Protein AF-A0A7S0L3H6-F1 (afdb_monomer)

Sequence (252 aa):
EERLPQVAEEAAVSMKGLIEEENKKKGRRTRREREADEAAEKERIEAAITAAVAAAEKGIDLEEEEDVEEEEEEQQQRDEPMYFKEPQQLLDIFTALEESNLFLIQNSQETEEALEELKAKLSETQTRMEGESAGLKAQIDAL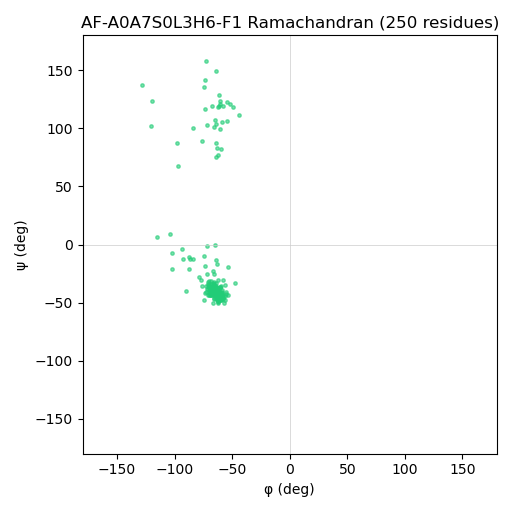KASIHLEEDKRKGLTERAGKTTGVQKQEQTLDELNKKVAEVYRAIFSEADNSLGTLQMLTNIESRLEELLSIIDIMPRDEVEVAERLKEKERRQRVRELKQGEAARAQE

pLDDT: mean 79.2, std 15.86, range [43.72, 98.0]

Secondary structure (DSSP, 8-state):
--SHHHHHHHHHHHHHHHHHHHHHHHTT--HHHHHHHHHHHHHHHHHHHHHHHHHHHHH--------------------PPPS-SSTTHHHHHHHHHHHHHHHHHHHHHHHHHHHHHHHHHHHHHHHHHHHHHHHHHHHHHHHHHHHHHHHHHHHHHHHHHHHTHHHHHHHHHHHHHHHHHHHHHHHH-SS--TT--HHHHHHHHHHHHHHHHHHHHHS-HHHHHHHHHHHHHHHHHHHHHHHHHHHHHTT-

Mean predicted aligned error: 21.18 Å

Radius of gyration: 54.65 Å; Cα contacts (8 Å, |Δi|>4): 18; chains: 1; bounding box: 132×45×139 Å

Foldseek 3Di:
DPPPPVVVVVVVVVVVVVVVVVVVVVVPCDPVNVVVVVVVVVVVVVVVVVVVVVVVVVVPPPPPPDDDDDDPDDDPPPPPPPPDPDPCPVVVVVVVVVVVVVVVVVVVVVVVVVVVVVVVVVVVVVVVVVVVVVVVVVVVVVVVVVVVVVVVVVVVVVVVVVVCVVVVVVVVVVVVVLVVLQVVLCVVPVDDPPPDDSVRSVVVVVVVVVVVVVVVVPDDPVVVVVVVVVVVVVVVVVVVVVVVVVVVVVVD

Solvent-accessible surface area (backbone atoms only — not comparable to full-atom values): 14466 Å² total; per-residue (Å²): 140,80,72,68,66,62,60,54,51,56,52,51,54,52,50,51,52,53,53,52,52,51,50,54,56,65,70,57,65,44,72,66,54,55,54,49,52,54,50,54,49,50,54,51,51,53,52,51,50,53,51,51,52,55,51,52,57,66,68,60,71,71,78,74,83,74,81,76,76,86,71,87,71,78,83,69,85,69,81,69,75,70,92,67,88,50,93,57,58,64,55,52,51,49,51,53,48,50,52,52,51,52,50,51,51,51,51,50,49,56,53,48,51,52,48,50,53,50,52,51,52,49,51,54,51,49,54,50,51,52,51,53,52,50,51,51,52,52,50,51,54,53,50,51,53,52,47,52,54,50,51,52,51,48,51,53,50,51,52,52,54,59,62,48,45,60,56,55,51,50,51,52,53,50,52,54,51,46,51,52,51,52,52,52,43,38,74,77,36,85,76,66,66,86,82,62,51,68,68,57,47,50,51,53,52,50,54,52,50,53,53,52,50,56,52,58,74,70,51,60,67,74,60,50,55,55,50,49,54,49,52,52,51,52,52,58,46,53,56,50,52,51,53,51,51,54,53,52,66,74,74,109

Organism: NCBI:txid221442

InterPro domains:
  IPR051147 Cilia- and flagella-associated domain-containing protein [PTHR21683] (73-252)

Structure (mmCIF, N/CA/C/O backbone):
data_AF-A0A7S0L3H6-F1
#
_entry.id   AF-A0A7S0L3H6-F1
#
loop_
_atom_site.group_PDB
_atom_site.id
_atom_site.type_symbol
_atom_site.label_atom_id
_atom_site.label_alt_id
_atom_site.label_comp_id
_atom_site.label_asym_id
_atom_site.label_entity_id
_atom_site.label_seq_id
_atom_site.pdbx_PDB_ins_code
_atom_site.Cartn_x
_atom_site.Cartn_y
_atom_site.Cartn_z
_atom_site.occupancy
_atom_site.B_iso_or_equiv
_atom_site.auth_seq_id
_atom_site.auth_comp_id
_atom_site.auth_asym_id
_atom_site.auth_atom_id
_atom_site.pdbx_PDB_model_num
ATOM 1 N N . GLU A 1 1 ? 3.505 -38.086 24.683 1.00 50.25 1 GLU A N 1
ATOM 2 C CA . GLU A 1 1 ? 3.557 -37.740 23.248 1.00 50.25 1 GLU A CA 1
ATOM 3 C C . GLU A 1 1 ? 3.256 -36.252 22.967 1.00 50.25 1 GLU A C 1
ATOM 5 O O . GLU A 1 1 ? 2.946 -35.905 21.843 1.00 50.25 1 GLU A O 1
ATOM 10 N N . GLU A 1 2 ? 3.419 -35.331 23.935 1.00 50.56 2 GLU A N 1
ATOM 11 C CA . GLU A 1 2 ? 2.935 -33.932 23.803 1.00 50.56 2 GLU A CA 1
ATOM 12 C C . GLU A 1 2 ? 4.022 -32.835 23.779 1.00 50.56 2 GLU A C 1
ATOM 14 O O . GLU A 1 2 ? 3.702 -31.653 23.765 1.00 50.56 2 GLU A O 1
ATOM 19 N N . ARG A 1 3 ? 5.320 -33.173 23.752 1.00 48.72 3 ARG A N 1
ATOM 20 C CA . ARG A 1 3 ? 6.412 -32.166 23.798 1.00 48.72 3 ARG A CA 1
ATOM 21 C C . ARG A 1 3 ? 6.955 -31.714 22.437 1.00 48.72 3 ARG A C 1
ATOM 23 O O . ARG A 1 3 ? 7.805 -30.834 22.388 1.00 48.72 3 ARG A O 1
ATOM 30 N N . LEU A 1 4 ? 6.483 -32.299 21.340 1.00 49.94 4 LEU A N 1
ATOM 31 C CA . LEU A 1 4 ? 6.955 -31.987 19.987 1.00 49.94 4 LEU A CA 1
ATOM 32 C C . LEU A 1 4 ? 6.419 -30.668 19.376 1.00 49.94 4 LEU A C 1
ATOM 34 O O . LEU A 1 4 ? 7.179 -30.055 18.629 1.00 49.94 4 LEU A O 1
ATOM 38 N N . PRO A 1 5 ? 5.200 -30.163 19.678 1.00 56.47 5 PRO A N 1
ATOM 39 C CA . PRO A 1 5 ? 4.719 -28.927 19.049 1.00 56.47 5 PRO A CA 1
ATOM 40 C C . PRO A 1 5 ? 5.298 -27.642 19.669 1.00 56.47 5 PRO A C 1
ATOM 42 O O . PRO A 1 5 ? 5.472 -26.660 18.957 1.00 56.47 5 PRO A O 1
ATOM 45 N N . GLN A 1 6 ? 5.670 -27.643 20.956 1.00 54.69 6 GLN A N 1
ATOM 46 C CA . GLN A 1 6 ? 6.177 -26.438 21.641 1.00 54.69 6 GLN A CA 1
ATOM 47 C C . GLN A 1 6 ? 7.602 -26.055 21.209 1.00 54.69 6 GLN A C 1
ATOM 49 O O . GLN A 1 6 ? 7.910 -24.879 21.047 1.00 54.69 6 GLN A O 1
ATOM 54 N N . VAL A 1 7 ? 8.454 -27.049 20.938 1.00 56.75 7 VAL A N 1
ATOM 55 C CA . VAL A 1 7 ? 9.835 -26.817 20.478 1.00 56.75 7 VAL A CA 1
ATOM 56 C C . VAL A 1 7 ? 9.859 -26.281 19.039 1.00 56.75 7 VAL A C 1
ATOM 58 O O . VAL A 1 7 ? 10.719 -25.476 18.685 1.00 56.75 7 VAL A O 1
ATOM 61 N N . ALA A 1 8 ? 8.892 -26.683 18.209 1.00 57.44 8 ALA A N 1
ATOM 62 C CA . ALA A 1 8 ? 8.746 -26.173 16.847 1.00 57.44 8 ALA A CA 1
ATOM 63 C C . ALA A 1 8 ? 8.269 -24.709 16.823 1.00 57.44 8 ALA A C 1
ATOM 65 O O . ALA A 1 8 ? 8.701 -23.930 15.973 1.00 57.44 8 ALA A O 1
ATOM 66 N N . GLU A 1 9 ? 7.415 -24.323 17.772 1.00 56.50 9 GLU A N 1
ATOM 67 C CA . GLU A 1 9 ? 6.894 -22.961 17.883 1.00 56.50 9 GLU A CA 1
ATOM 68 C C . GLU A 1 9 ? 7.957 -21.983 18.416 1.00 56.50 9 GLU A C 1
ATOM 70 O O . GLU A 1 9 ? 8.155 -20.917 17.831 1.00 56.50 9 GLU A O 1
ATOM 75 N N . GLU A 1 10 ? 8.745 -22.378 19.425 1.00 58.22 10 GLU A N 1
ATOM 76 C CA . GLU A 1 10 ? 9.893 -21.585 19.900 1.00 58.22 10 GLU A CA 1
ATOM 77 C C . GLU A 1 10 ? 10.981 -21.420 18.825 1.00 58.22 10 GLU A C 1
ATOM 79 O O . GLU A 1 10 ? 11.516 -20.321 18.642 1.00 58.22 10 GLU A O 1
ATOM 84 N N . ALA A 1 11 ? 11.271 -22.472 18.050 1.00 61.00 11 ALA A N 1
ATOM 85 C CA . ALA A 1 11 ? 12.227 -22.395 16.945 1.00 61.00 11 ALA A CA 1
ATOM 86 C C . ALA A 1 11 ? 11.749 -21.455 15.821 1.00 61.00 11 ALA A C 1
ATOM 88 O O . ALA A 1 11 ? 12.552 -20.719 15.241 1.00 61.00 11 ALA A O 1
ATOM 89 N N . ALA A 1 12 ? 10.443 -21.425 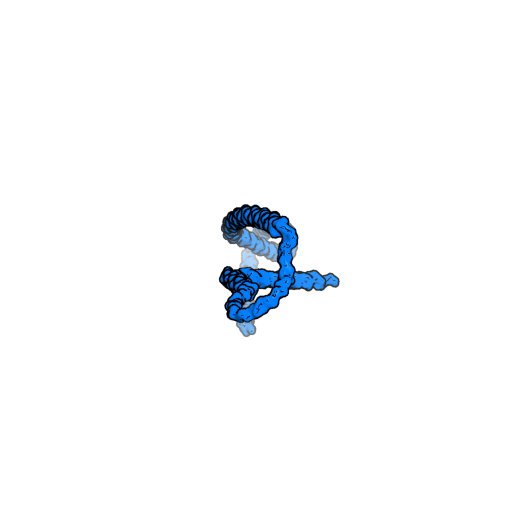15.535 1.00 62.09 12 ALA A N 1
ATOM 90 C CA . ALA A 1 12 ? 9.859 -20.532 14.534 1.00 62.09 12 ALA A CA 1
ATOM 91 C C . ALA A 1 12 ? 9.867 -19.058 14.979 1.00 62.09 12 ALA A C 1
ATOM 93 O O . ALA A 1 12 ? 10.109 -18.169 14.158 1.00 62.09 12 ALA A O 1
ATOM 94 N N . VAL A 1 13 ? 9.647 -18.788 16.270 1.00 65.50 13 VAL A N 1
ATOM 95 C CA . VAL A 1 13 ? 9.739 -17.434 16.844 1.00 65.50 13 VAL A CA 1
ATOM 96 C C . VAL A 1 13 ? 11.188 -16.934 16.831 1.00 65.50 13 VAL A C 1
ATOM 98 O O . VAL A 1 13 ? 11.436 -15.791 16.445 1.00 65.50 13 VAL A O 1
ATOM 101 N N . SER A 1 14 ? 12.156 -17.799 17.151 1.00 67.75 14 SER A N 1
ATOM 102 C CA . SER A 1 14 ? 13.585 -17.465 17.088 1.00 67.75 14 SER A CA 1
ATOM 103 C C . SER A 1 14 ? 14.061 -17.187 15.653 1.00 67.75 14 SER A C 1
ATOM 105 O O . SER A 1 14 ? 14.725 -16.179 15.406 1.00 67.75 14 SER A O 1
ATOM 107 N N . MET A 1 15 ? 13.643 -18.002 14.674 1.00 63.66 15 MET A N 1
ATOM 108 C CA . MET A 1 15 ? 13.948 -17.757 13.257 1.00 63.66 15 MET A CA 1
ATOM 109 C C . MET A 1 15 ? 13.322 -16.462 12.731 1.00 63.66 15 MET A C 1
ATOM 111 O O . MET A 1 15 ? 13.987 -15.722 12.008 1.00 63.66 15 MET A O 1
ATOM 115 N N . LYS A 1 16 ? 12.076 -16.145 13.109 1.00 66.75 16 LYS A N 1
ATOM 116 C CA . LYS A 1 16 ? 11.449 -14.868 12.731 1.00 66.75 16 LYS A CA 1
ATOM 117 C C . LYS A 1 16 ? 12.213 -13.668 13.290 1.00 66.75 16 LYS A C 1
ATOM 119 O O . LYS A 1 16 ? 12.435 -12.719 12.545 1.00 66.75 16 LYS A O 1
ATOM 124 N N . GLY A 1 17 ? 12.674 -13.739 14.541 1.00 69.31 17 GLY A N 1
ATOM 125 C CA . GLY A 1 17 ? 13.492 -12.687 15.151 1.00 69.31 17 GLY A CA 1
ATOM 126 C C . GLY A 1 17 ? 14.814 -12.453 14.414 1.00 69.31 17 GLY A C 1
ATOM 127 O O . GLY A 1 17 ? 15.171 -11.308 14.147 1.00 69.31 17 GLY A O 1
ATOM 128 N N . LEU A 1 18 ? 15.501 -13.526 14.004 1.00 66.44 18 LEU A N 1
ATOM 129 C CA . LEU A 1 18 ? 16.754 -13.428 13.244 1.00 66.44 18 LEU A CA 1
ATOM 130 C C . LEU A 1 18 ? 16.544 -12.842 11.838 1.00 66.44 18 LEU A C 1
ATOM 132 O O . LEU A 1 18 ? 17.322 -11.992 11.409 1.00 66.44 18 LEU A O 1
ATOM 136 N N . ILE A 1 19 ? 15.469 -13.232 11.147 1.00 62.38 19 ILE A N 1
ATOM 137 C CA . ILE A 1 19 ? 15.120 -12.707 9.814 1.00 62.38 19 ILE A CA 1
ATOM 138 C C . ILE A 1 19 ? 14.750 -11.217 9.889 1.00 62.38 19 ILE A C 1
ATOM 140 O O . ILE A 1 19 ? 15.108 -10.430 9.010 1.00 62.38 19 ILE A O 1
ATOM 144 N N . GLU A 1 20 ? 14.053 -10.803 10.946 1.00 61.78 20 GLU A N 1
ATOM 145 C CA . GLU A 1 20 ? 13.664 -9.410 11.157 1.00 61.78 20 GLU A CA 1
ATOM 146 C C . GLU A 1 20 ? 14.877 -8.527 11.499 1.00 61.78 20 GLU A C 1
ATOM 148 O O . GLU A 1 20 ? 14.993 -7.406 10.997 1.00 61.78 20 GLU A O 1
ATOM 153 N N . GLU A 1 21 ? 15.844 -9.049 12.260 1.00 58.41 21 GLU A N 1
ATOM 154 C CA . GLU A 1 21 ? 17.108 -8.365 12.553 1.00 58.41 21 GLU A CA 1
ATOM 155 C C . GLU A 1 21 ? 18.004 -8.227 11.307 1.00 58.41 21 GLU A C 1
ATOM 157 O O . GLU A 1 21 ? 18.618 -7.176 11.084 1.00 58.41 21 GLU A O 1
ATOM 162 N N . GLU A 1 22 ? 18.042 -9.254 10.452 1.00 55.81 22 GLU A N 1
ATOM 163 C CA . GLU A 1 22 ? 18.796 -9.242 9.195 1.00 55.81 22 GLU A CA 1
ATOM 164 C C . GLU A 1 22 ? 18.183 -8.273 8.169 1.00 55.81 22 GLU A C 1
ATOM 166 O O . GLU A 1 22 ? 18.901 -7.505 7.522 1.00 55.81 22 GLU A O 1
ATOM 171 N N . ASN A 1 23 ? 16.849 -8.222 8.078 1.00 53.84 23 ASN A N 1
ATOM 172 C CA . ASN A 1 23 ? 16.133 -7.261 7.235 1.00 53.84 23 ASN A CA 1
ATOM 173 C C . ASN A 1 23 ? 16.275 -5.819 7.744 1.00 53.84 23 ASN A C 1
ATOM 175 O O . ASN A 1 23 ? 16.407 -4.892 6.941 1.00 53.84 23 ASN A O 1
ATOM 179 N N . LYS A 1 24 ? 16.345 -5.611 9.065 1.00 55.44 24 LYS A N 1
ATOM 180 C CA . LYS A 1 24 ? 16.603 -4.293 9.668 1.00 55.44 24 LYS A CA 1
ATOM 181 C C . LYS A 1 24 ? 18.045 -3.823 9.443 1.00 55.44 24 LYS A C 1
ATOM 183 O O . LYS A 1 24 ? 18.261 -2.624 9.278 1.00 55.44 24 LYS A O 1
ATOM 188 N N . LYS A 1 25 ? 19.017 -4.743 9.371 1.00 54.97 25 LYS A N 1
ATOM 189 C CA . LYS A 1 25 ? 20.410 -4.467 8.961 1.00 54.97 25 LYS A CA 1
ATOM 190 C C . LYS A 1 25 ? 20.521 -4.168 7.458 1.00 54.97 25 LYS A C 1
ATOM 192 O O . LYS A 1 25 ? 21.163 -3.188 7.090 1.00 54.97 25 LYS A O 1
ATOM 197 N N . LYS A 1 26 ? 19.838 -4.928 6.592 1.00 52.69 26 LYS A N 1
ATOM 198 C CA . LYS A 1 26 ? 19.816 -4.709 5.127 1.00 52.69 26 LYS A CA 1
ATOM 199 C C . LYS A 1 26 ? 19.093 -3.415 4.718 1.00 52.69 26 LYS A C 1
ATOM 201 O O . LYS A 1 26 ? 19.535 -2.733 3.794 1.00 52.69 26 LYS A O 1
ATOM 206 N N . GLY A 1 27 ? 18.041 -3.030 5.442 1.00 49.06 27 GLY A N 1
ATOM 207 C CA . GLY A 1 27 ? 17.311 -1.770 5.246 1.00 49.06 27 GLY A CA 1
ATOM 208 C C . GLY A 1 27 ? 18.038 -0.513 5.745 1.00 49.06 27 GLY A C 1
ATOM 209 O O . GLY A 1 27 ? 17.596 0.595 5.453 1.00 49.06 27 GLY A O 1
ATOM 210 N N . ARG A 1 28 ? 19.155 -0.665 6.476 1.00 48.00 28 ARG A N 1
ATOM 211 C CA . ARG A 1 28 ? 19.948 0.439 7.044 1.00 48.00 28 ARG A CA 1
ATOM 212 C C . ARG A 1 28 ? 21.245 0.747 6.305 1.00 48.00 28 ARG A C 1
ATOM 214 O O . ARG A 1 28 ? 21.989 1.586 6.807 1.00 48.00 28 ARG A O 1
ATOM 221 N N . ARG A 1 29 ? 21.493 0.149 5.129 1.00 53.56 29 ARG A N 1
ATOM 222 C CA . ARG A 1 29 ? 22.481 0.707 4.195 1.00 53.56 29 ARG A CA 1
ATOM 223 C C . ARG A 1 29 ? 22.008 2.098 3.817 1.00 53.56 29 ARG A C 1
ATOM 225 O O . ARG A 1 29 ? 21.049 2.249 3.057 1.00 53.56 29 ARG A O 1
ATOM 232 N N . THR A 1 30 ? 22.588 3.101 4.461 1.00 59.28 30 THR A N 1
ATOM 233 C CA . THR A 1 30 ? 22.149 4.481 4.286 1.00 59.28 30 THR A CA 1
ATOM 234 C C . THR A 1 30 ? 22.395 4.879 2.835 1.00 59.28 30 THR A C 1
ATOM 236 O O . THR A 1 30 ? 23.319 4.386 2.196 1.00 59.28 30 THR A O 1
ATOM 239 N N . ARG A 1 31 ? 21.566 5.771 2.285 1.00 60.47 31 ARG A N 1
ATOM 240 C CA . ARG A 1 31 ? 21.741 6.305 0.925 1.00 60.47 31 ARG A CA 1
ATOM 241 C C . ARG A 1 31 ? 23.189 6.760 0.657 1.00 60.47 31 ARG A C 1
ATOM 243 O O . ARG A 1 31 ? 23.692 6.532 -0.430 1.00 60.47 31 ARG A O 1
ATOM 250 N N . ARG A 1 32 ? 23.870 7.273 1.689 1.00 60.09 32 ARG A N 1
ATOM 251 C CA . ARG A 1 32 ? 25.292 7.645 1.666 1.00 60.09 32 ARG A CA 1
ATOM 252 C C . ARG A 1 32 ? 26.259 6.475 1.477 1.00 60.09 32 ARG A C 1
ATOM 254 O O . ARG A 1 32 ? 27.274 6.667 0.834 1.00 60.09 32 ARG A O 1
ATOM 261 N N . GLU A 1 33 ? 25.975 5.295 2.024 1.00 66.50 33 GLU A N 1
ATOM 262 C CA . GLU A 1 33 ? 26.826 4.110 1.830 1.00 66.50 33 GLU A CA 1
ATOM 263 C C . GLU A 1 33 ? 26.699 3.573 0.402 1.00 66.50 33 GLU A C 1
ATOM 265 O O . GLU A 1 33 ? 27.704 3.235 -0.204 1.00 66.50 33 GLU A O 1
ATOM 270 N N . ARG A 1 34 ? 25.490 3.591 -0.180 1.00 67.25 34 ARG A N 1
ATOM 271 C CA . ARG A 1 34 ? 25.296 3.224 -1.595 1.00 67.25 34 ARG A CA 1
ATOM 272 C C . ARG A 1 34 ? 25.920 4.242 -2.548 1.00 67.25 34 ARG A C 1
ATOM 274 O O . ARG A 1 34 ? 26.574 3.848 -3.499 1.00 67.25 34 ARG A O 1
ATOM 281 N N . GLU A 1 35 ? 25.762 5.535 -2.262 1.00 69.12 35 GLU A N 1
ATOM 282 C CA . GLU A 1 35 ? 26.407 6.607 -3.033 1.00 69.12 35 GLU A CA 1
ATOM 283 C C . GLU A 1 35 ? 27.944 6.547 -2.915 1.00 69.12 35 GLU A C 1
ATOM 285 O O . GLU A 1 35 ? 28.637 6.843 -3.884 1.00 69.12 35 GLU A O 1
ATOM 290 N N . ALA A 1 36 ? 28.488 6.124 -1.767 1.00 73.50 36 ALA A N 1
ATOM 291 C CA . ALA A 1 36 ? 29.927 5.922 -1.585 1.00 73.50 36 ALA A CA 1
ATOM 292 C C . ALA A 1 36 ? 30.450 4.680 -2.328 1.00 73.50 36 ALA A C 1
ATOM 294 O O . ALA A 1 36 ? 31.508 4.757 -2.950 1.00 73.50 36 ALA A O 1
ATOM 295 N N . ASP A 1 37 ? 29.708 3.569 -2.306 1.00 75.31 37 ASP A N 1
ATOM 296 C CA . ASP A 1 37 ? 30.056 2.353 -3.050 1.00 75.31 37 ASP A CA 1
ATOM 297 C C . ASP A 1 37 ? 29.999 2.601 -4.574 1.00 75.31 37 ASP A C 1
ATOM 299 O O . ASP A 1 37 ? 30.924 2.223 -5.291 1.00 75.31 37 ASP A O 1
ATOM 303 N N . GLU A 1 38 ? 28.979 3.317 -5.067 1.00 73.06 38 GLU A N 1
ATOM 304 C CA . GLU A 1 38 ? 28.857 3.706 -6.484 1.00 73.06 38 GLU A CA 1
ATOM 305 C C . GLU A 1 38 ? 29.955 4.690 -6.922 1.00 73.06 38 GLU A C 1
ATOM 307 O O . GLU A 1 38 ? 30.454 4.603 -8.046 1.00 73.06 38 GLU A O 1
ATOM 312 N N . ALA A 1 39 ? 30.357 5.625 -6.055 1.00 78.31 39 ALA A N 1
ATOM 313 C CA . ALA A 1 39 ? 31.467 6.536 -6.337 1.00 78.31 39 ALA A CA 1
ATOM 314 C C . ALA A 1 39 ? 32.810 5.789 -6.409 1.00 78.31 39 ALA A C 1
ATOM 316 O O . ALA A 1 39 ? 33.590 6.023 -7.331 1.00 78.31 39 ALA A O 1
ATOM 317 N N . ALA A 1 40 ? 33.048 4.848 -5.491 1.00 80.50 40 ALA A N 1
ATOM 318 C CA . ALA A 1 40 ? 34.253 4.022 -5.490 1.00 80.50 40 ALA A CA 1
ATOM 319 C C . ALA A 1 40 ? 34.316 3.074 -6.701 1.00 80.50 40 ALA A C 1
ATOM 321 O O . ALA A 1 40 ? 35.398 2.793 -7.215 1.00 80.50 40 ALA A O 1
ATOM 322 N N . GLU A 1 41 ? 33.173 2.578 -7.179 1.00 78.19 41 GLU A N 1
ATOM 323 C CA . GLU A 1 41 ? 33.105 1.754 -8.389 1.00 78.19 41 GLU A CA 1
ATOM 324 C C . GLU A 1 41 ? 33.385 2.578 -9.654 1.00 78.19 41 GLU A C 1
ATOM 326 O O . GLU A 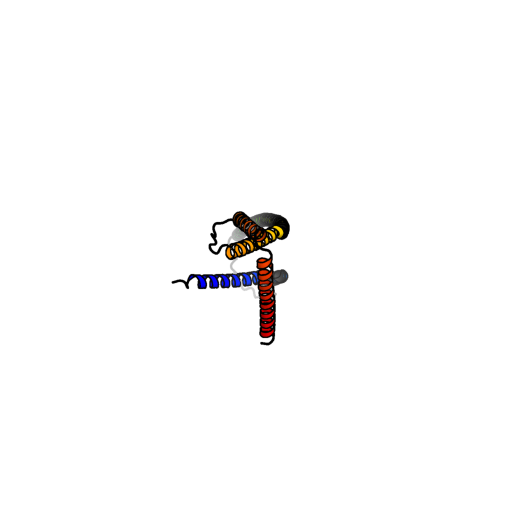1 41 ? 34.164 2.142 -10.502 1.00 78.19 41 GLU A O 1
ATOM 331 N N . LYS A 1 42 ? 32.855 3.806 -9.748 1.00 76.69 42 LYS A N 1
ATOM 332 C CA . LYS A 1 42 ? 33.166 4.730 -10.852 1.00 76.69 42 LYS A CA 1
ATOM 333 C C . LYS A 1 42 ? 34.645 5.108 -10.901 1.00 76.69 42 LYS A C 1
ATOM 335 O O . LYS A 1 42 ? 35.238 5.040 -11.972 1.00 76.69 42 LYS A O 1
ATOM 340 N N . GLU A 1 43 ? 35.254 5.419 -9.758 1.00 83.00 43 GLU A N 1
ATOM 341 C CA . GLU A 1 43 ? 36.686 5.741 -9.676 1.00 83.00 43 GLU A CA 1
ATOM 342 C C . GLU A 1 43 ? 37.561 4.551 -10.110 1.00 83.00 43 GLU A C 1
ATOM 344 O O . GLU A 1 43 ? 38.545 4.718 -10.829 1.00 83.00 43 GLU A O 1
ATOM 349 N N . ARG A 1 44 ? 37.169 3.319 -9.755 1.00 83.19 44 ARG A N 1
ATOM 350 C CA . ARG A 1 44 ? 37.857 2.098 -10.212 1.00 83.19 44 ARG A CA 1
ATOM 351 C C . ARG A 1 44 ? 37.732 1.878 -11.717 1.00 83.19 44 ARG A C 1
ATOM 353 O O . ARG A 1 44 ? 38.698 1.438 -12.337 1.00 83.19 44 ARG A O 1
ATOM 360 N N . ILE A 1 45 ? 36.568 2.162 -12.296 1.00 77.94 45 ILE A N 1
ATOM 361 C CA . ILE A 1 45 ? 36.344 2.044 -13.741 1.00 77.94 45 ILE A CA 1
ATOM 362 C C . ILE A 1 45 ? 37.157 3.109 -14.491 1.00 77.94 45 ILE A C 1
ATOM 364 O O . ILE A 1 45 ? 37.825 2.777 -15.467 1.00 77.94 45 ILE A O 1
ATOM 368 N N . GLU A 1 46 ? 37.185 4.357 -14.016 1.00 80.19 46 GLU A N 1
ATOM 369 C CA . GLU A 1 46 ? 38.006 5.424 -14.610 1.00 80.19 46 GLU A CA 1
ATOM 370 C C . GLU A 1 46 ? 39.508 5.117 -14.527 1.00 80.19 46 GLU A C 1
ATOM 372 O O . GLU A 1 46 ? 40.228 5.293 -15.514 1.00 80.19 46 GLU A O 1
ATOM 377 N N . ALA A 1 47 ? 39.976 4.578 -13.395 1.00 81.75 47 ALA A N 1
ATOM 378 C CA . ALA A 1 47 ? 41.356 4.122 -13.230 1.00 81.75 47 ALA A CA 1
ATOM 379 C C . ALA A 1 47 ? 41.705 2.954 -14.173 1.00 81.75 47 ALA A C 1
ATOM 381 O O . ALA A 1 47 ? 42.809 2.893 -14.715 1.00 81.75 47 ALA A O 1
ATOM 382 N N . ALA A 1 48 ? 40.766 2.033 -14.411 1.00 79.31 48 ALA A N 1
ATOM 383 C CA . ALA A 1 48 ? 40.958 0.931 -15.351 1.00 79.31 48 ALA A CA 1
ATOM 384 C C . ALA A 1 48 ? 41.008 1.414 -16.812 1.00 79.31 48 ALA A C 1
ATOM 386 O O . ALA A 1 48 ? 41.833 0.929 -17.584 1.00 79.31 48 ALA A O 1
ATOM 387 N N . ILE A 1 49 ? 40.176 2.394 -17.184 1.00 76.38 49 ILE A N 1
ATOM 388 C CA . ILE A 1 49 ? 40.184 2.999 -18.524 1.00 76.38 49 ILE A CA 1
ATOM 389 C C . ILE A 1 49 ? 41.496 3.755 -18.765 1.00 76.38 49 ILE A C 1
ATOM 391 O O . ILE A 1 49 ? 42.127 3.561 -19.800 1.00 76.38 49 ILE A O 1
ATOM 395 N N . THR A 1 50 ? 41.960 4.559 -17.804 1.00 80.25 50 THR A N 1
ATOM 396 C CA . THR A 1 50 ? 43.247 5.272 -17.929 1.00 80.25 50 THR A CA 1
ATOM 397 C C . THR A 1 50 ? 44.437 4.316 -17.988 1.00 80.25 50 THR A C 1
ATOM 399 O O . THR A 1 50 ? 45.350 4.534 -18.783 1.00 80.25 50 THR A O 1
ATOM 402 N N . ALA A 1 51 ? 44.415 3.218 -17.227 1.00 78.19 51 ALA A N 1
ATOM 403 C CA . ALA A 1 51 ? 45.437 2.178 -17.321 1.00 78.19 51 ALA A CA 1
ATOM 404 C C . ALA A 1 51 ? 45.426 1.459 -18.683 1.00 78.19 51 ALA A C 1
ATOM 406 O O . ALA A 1 51 ? 46.492 1.174 -19.227 1.00 78.19 51 ALA A O 1
ATOM 407 N N . ALA A 1 52 ? 44.246 1.196 -19.255 1.00 73.81 52 ALA A N 1
ATOM 408 C CA . ALA A 1 52 ? 44.116 0.585 -20.577 1.00 73.81 52 ALA A CA 1
ATOM 409 C C . ALA A 1 52 ? 44.608 1.516 -21.699 1.00 73.81 52 ALA A C 1
ATOM 411 O O . ALA A 1 52 ? 45.288 1.054 -22.612 1.00 73.81 52 ALA A O 1
ATOM 412 N N . VAL A 1 53 ? 44.336 2.823 -21.605 1.00 73.88 53 VAL A N 1
ATOM 413 C CA . VAL A 1 53 ? 44.844 3.827 -22.557 1.00 73.88 53 VAL A CA 1
ATOM 414 C C . VAL A 1 53 ? 46.367 3.957 -22.462 1.00 73.88 53 VAL A C 1
ATOM 416 O O . VAL A 1 53 ? 47.038 3.922 -23.487 1.00 73.88 53 VAL A O 1
ATOM 419 N N . ALA A 1 54 ? 46.934 3.993 -21.253 1.00 73.88 54 ALA A N 1
ATOM 420 C CA . ALA A 1 54 ? 48.387 4.034 -21.069 1.00 73.88 54 ALA A CA 1
ATOM 421 C C . ALA A 1 54 ? 49.090 2.744 -21.543 1.00 73.88 54 ALA A C 1
ATOM 423 O O . ALA A 1 54 ? 50.230 2.782 -22.006 1.00 73.88 54 ALA A O 1
ATOM 424 N N . ALA A 1 55 ? 48.424 1.589 -21.432 1.00 72.12 55 ALA A N 1
ATOM 425 C CA . ALA A 1 55 ? 48.920 0.328 -21.981 1.00 72.12 55 ALA A CA 1
ATOM 426 C C . ALA A 1 55 ? 48.847 0.301 -23.516 1.00 72.12 55 ALA A C 1
ATOM 428 O O . ALA A 1 55 ? 49.747 -0.245 -24.147 1.00 72.12 55 ALA A O 1
ATOM 429 N N . ALA A 1 56 ? 47.819 0.916 -24.110 1.00 68.06 56 ALA A N 1
ATOM 430 C CA . ALA A 1 56 ? 47.708 1.077 -25.556 1.00 68.06 56 ALA A CA 1
ATOM 431 C C . ALA A 1 56 ? 48.767 2.049 -26.106 1.00 68.06 56 ALA A C 1
ATOM 433 O O . ALA A 1 56 ? 49.386 1.737 -27.115 1.00 68.06 56 ALA A O 1
ATOM 434 N N . GLU A 1 57 ? 49.057 3.156 -25.413 1.00 61.25 57 GLU A N 1
ATOM 435 C CA . GLU A 1 57 ? 50.156 4.068 -25.776 1.00 61.25 57 GLU A CA 1
ATOM 436 C C . GLU A 1 57 ? 51.528 3.388 -25.686 1.00 61.25 57 GLU A C 1
ATOM 438 O O . GLU A 1 57 ? 52.359 3.581 -26.562 1.00 61.25 57 GLU A O 1
ATOM 443 N N . LYS A 1 58 ? 51.758 2.535 -24.678 1.00 63.97 58 LYS A N 1
ATOM 444 C CA . LYS A 1 58 ? 52.997 1.741 -24.572 1.00 63.97 58 LYS A CA 1
ATOM 445 C C . LYS A 1 58 ? 53.095 0.579 -25.562 1.00 63.97 58 LYS A C 1
ATOM 447 O O . LYS A 1 58 ? 54.180 0.038 -25.730 1.00 63.97 58 LYS A O 1
ATOM 452 N N . GLY A 1 59 ? 51.978 0.149 -26.146 1.00 54.41 59 GLY A N 1
ATOM 453 C CA . GLY A 1 59 ? 51.945 -0.891 -27.176 1.00 54.41 59 GLY A CA 1
ATOM 454 C C . GLY A 1 59 ? 52.215 -0.357 -28.583 1.00 54.41 59 GLY A C 1
ATOM 455 O O . GLY A 1 59 ? 52.442 -1.151 -29.490 1.00 54.41 59 GLY A O 1
ATOM 456 N N . ILE A 1 60 ? 52.197 0.967 -28.758 1.00 49.03 60 ILE A N 1
ATOM 457 C CA . ILE A 1 60 ? 52.587 1.653 -29.990 1.00 49.03 60 ILE A CA 1
ATOM 458 C C . ILE A 1 60 ? 54.040 2.101 -29.802 1.00 49.03 60 ILE A C 1
ATOM 460 O O . ILE A 1 60 ? 54.337 3.283 -29.663 1.00 49.03 60 ILE A O 1
ATOM 464 N N . ASP A 1 61 ? 54.945 1.127 -29.734 1.00 45.56 61 ASP A N 1
ATOM 465 C CA . ASP A 1 61 ? 56.367 1.381 -29.956 1.00 45.56 61 ASP A CA 1
ATOM 466 C C . ASP A 1 61 ? 56.509 1.539 -31.476 1.00 45.56 61 ASP A C 1
ATOM 468 O O . ASP A 1 61 ? 56.597 0.567 -32.227 1.00 45.56 61 ASP A O 1
ATOM 472 N N . LEU A 1 62 ? 56.345 2.775 -31.954 1.00 50.41 62 LEU A N 1
ATOM 473 C CA . LEU A 1 62 ? 56.811 3.150 -33.281 1.00 50.41 62 LEU A CA 1
ATOM 474 C C . LEU A 1 62 ? 58.327 3.055 -33.195 1.00 50.41 62 LEU A C 1
ATOM 476 O O . LEU A 1 62 ? 58.943 3.936 -32.600 1.00 50.41 62 LEU A O 1
ATOM 480 N N . GLU A 1 63 ? 58.884 1.959 -33.713 1.00 51.22 63 GLU A N 1
ATOM 481 C CA . GLU A 1 63 ? 60.323 1.808 -33.914 1.00 51.22 63 GLU A CA 1
ATOM 482 C C . GLU A 1 63 ? 60.840 3.120 -34.522 1.00 51.22 63 GLU A C 1
ATOM 484 O O . GLU A 1 63 ? 60.430 3.517 -35.615 1.00 51.22 63 GLU A O 1
ATOM 489 N N . GLU A 1 64 ? 61.635 3.851 -33.736 1.00 52.19 64 GLU A N 1
ATOM 490 C CA . GLU A 1 64 ? 62.306 5.069 -34.169 1.00 52.19 64 GLU A CA 1
ATOM 491 C C . GLU A 1 64 ? 63.107 4.713 -35.428 1.00 52.19 64 GLU A C 1
ATOM 493 O O . GLU A 1 64 ? 63.912 3.783 -35.399 1.00 52.19 64 GLU A O 1
ATOM 498 N N . GLU A 1 65 ? 62.857 5.406 -36.546 1.00 55.53 65 GLU A N 1
ATOM 499 C CA . GLU A 1 65 ? 63.714 5.289 -37.727 1.00 55.53 65 GLU A CA 1
ATOM 500 C C . GLU A 1 65 ? 65.134 5.688 -37.307 1.00 55.53 65 GLU A C 1
ATOM 502 O O . GLU A 1 65 ? 65.415 6.865 -37.070 1.00 55.53 65 GLU A O 1
ATOM 507 N N . GLU A 1 66 ? 66.017 4.698 -37.158 1.00 45.41 66 GLU A N 1
ATOM 508 C CA . GLU A 1 66 ? 67.447 4.943 -37.020 1.00 45.41 66 GLU A CA 1
ATOM 509 C C . GLU A 1 66 ? 67.926 5.640 -38.300 1.00 45.41 66 GLU A C 1
ATOM 511 O O . GLU A 1 66 ? 67.791 5.111 -39.405 1.00 45.41 66 GLU A O 1
ATOM 516 N N . ASP A 1 67 ? 68.458 6.854 -38.136 1.00 43.72 67 ASP A N 1
ATOM 517 C CA . ASP A 1 67 ? 69.136 7.627 -39.176 1.00 43.72 67 ASP A CA 1
ATOM 518 C C . ASP A 1 67 ? 70.262 6.753 -39.758 1.00 43.72 67 ASP A C 1
ATOM 520 O O . ASP A 1 67 ? 71.275 6.493 -39.103 1.00 43.72 67 ASP A O 1
ATOM 524 N N . VAL A 1 68 ? 70.063 6.238 -40.972 1.00 48.34 68 VAL A N 1
ATOM 525 C CA . VAL A 1 68 ? 71.071 5.439 -41.672 1.00 48.34 68 VAL A CA 1
ATOM 526 C C . VAL A 1 68 ? 72.184 6.390 -42.108 1.00 48.34 68 VAL A C 1
ATOM 528 O O . VAL A 1 68 ? 72.034 7.130 -43.079 1.00 48.34 68 VAL A O 1
ATOM 531 N N . GLU A 1 69 ? 73.305 6.386 -41.384 1.00 48.59 69 GLU A N 1
ATOM 532 C CA . GLU A 1 69 ? 74.548 6.994 -41.858 1.00 48.59 69 GLU A CA 1
ATOM 533 C C . GLU A 1 69 ? 74.930 6.326 -43.193 1.00 48.59 69 GLU A C 1
ATOM 535 O O . GLU A 1 69 ? 75.117 5.110 -43.260 1.00 48.59 69 GLU A O 1
ATOM 540 N N . GLU A 1 70 ? 75.001 7.113 -44.274 1.00 48.44 70 GLU A N 1
ATOM 541 C CA . GLU A 1 70 ? 75.450 6.659 -45.595 1.00 48.44 70 GLU A CA 1
ATOM 542 C C . GLU A 1 70 ? 76.926 6.225 -45.524 1.00 48.44 70 GLU A C 1
ATOM 544 O O . GLU A 1 70 ? 77.844 7.005 -45.787 1.00 48.44 70 GLU A O 1
ATOM 549 N N . GLU A 1 71 ? 77.175 4.964 -45.172 1.00 44.72 71 GLU A N 1
ATOM 550 C CA . GLU A 1 71 ? 78.429 4.299 -45.509 1.00 44.72 71 GLU A CA 1
ATOM 551 C C . GLU A 1 71 ? 78.401 3.982 -47.012 1.00 44.72 71 GLU A C 1
ATOM 553 O O . GLU A 1 71 ? 77.548 3.237 -47.497 1.00 44.72 71 GLU A O 1
ATOM 558 N N . GLU A 1 72 ? 79.321 4.585 -47.772 1.00 47.66 72 GLU A N 1
ATOM 559 C CA . GLU A 1 72 ? 79.543 4.284 -49.189 1.00 47.66 72 GLU A CA 1
ATOM 560 C C . GLU A 1 72 ? 80.007 2.821 -49.343 1.00 47.66 72 GLU A C 1
ATOM 562 O O . GLU A 1 72 ? 81.202 2.527 -49.430 1.00 47.66 72 GLU A O 1
ATOM 567 N N . GLU A 1 73 ? 79.060 1.880 -49.373 1.00 46.75 73 GLU A N 1
ATOM 568 C CA . GLU A 1 73 ? 79.328 0.500 -49.761 1.00 46.75 73 GLU A CA 1
ATOM 569 C C . GLU A 1 73 ? 79.684 0.460 -51.255 1.00 46.75 73 GLU A C 1
ATOM 571 O O . GLU A 1 73 ? 78.904 0.838 -52.136 1.00 46.75 73 GLU A O 1
ATOM 576 N N . GLU A 1 74 ? 80.895 -0.013 -51.554 1.00 46.25 74 GLU A N 1
ATOM 577 C CA . GLU A 1 74 ? 81.329 -0.350 -52.906 1.00 46.25 74 GLU A CA 1
ATOM 578 C C . GLU A 1 74 ? 80.263 -1.230 -53.580 1.00 46.25 74 GLU A C 1
ATOM 580 O O . GLU A 1 74 ? 79.980 -2.333 -53.109 1.00 46.25 74 GLU A O 1
ATOM 585 N N . GLN A 1 75 ? 79.681 -0.749 -54.688 1.00 49.19 75 GLN A N 1
ATOM 586 C CA . GLN A 1 75 ? 78.635 -1.425 -55.466 1.00 49.19 75 GLN A CA 1
ATOM 587 C C . GLN A 1 75 ? 79.135 -2.757 -56.050 1.00 49.19 75 GLN A C 1
ATOM 589 O O . GLN A 1 75 ? 79.408 -2.892 -57.245 1.00 49.19 75 GLN A O 1
ATOM 594 N N . GLN A 1 76 ? 79.219 -3.789 -55.216 1.00 49.19 76 GLN A N 1
ATOM 595 C CA . GLN A 1 76 ? 79.017 -5.149 -55.675 1.00 49.19 76 GLN A CA 1
ATOM 596 C C . GLN A 1 76 ? 77.590 -5.176 -56.211 1.00 49.19 76 GLN A C 1
ATOM 598 O O . GLN A 1 76 ? 76.656 -4.851 -55.482 1.00 49.19 76 GLN A O 1
ATOM 603 N N . GLN A 1 77 ? 77.416 -5.517 -57.489 1.00 56.41 77 GLN A N 1
ATOM 604 C CA . GLN A 1 77 ? 76.108 -5.860 -58.042 1.00 56.41 77 GLN A CA 1
ATOM 605 C C . GLN A 1 77 ? 75.578 -7.073 -57.268 1.00 56.41 77 GLN A C 1
ATOM 607 O O . GLN A 1 77 ? 75.751 -8.221 -57.674 1.00 56.41 77 GLN A O 1
ATOM 612 N N . ARG A 1 78 ? 74.985 -6.829 -56.097 1.00 52.91 78 ARG A N 1
ATOM 613 C CA . ARG A 1 78 ? 74.014 -7.732 -55.512 1.00 52.91 78 ARG A CA 1
ATOM 614 C C . ARG A 1 78 ? 72.861 -7.696 -56.496 1.00 52.91 78 ARG A C 1
ATOM 616 O O . ARG A 1 78 ? 72.187 -6.678 -56.623 1.00 52.91 78 ARG A O 1
ATOM 623 N N . ASP A 1 79 ? 72.693 -8.778 -57.246 1.00 60.62 79 ASP A N 1
ATOM 624 C CA . ASP A 1 79 ? 71.454 -9.047 -57.966 1.00 60.62 79 ASP A CA 1
ATOM 625 C C . ASP A 1 79 ? 70.358 -9.249 -56.909 1.00 60.62 79 ASP A C 1
ATOM 627 O O . ASP A 1 79 ? 69.973 -10.372 -56.578 1.00 60.62 79 ASP A O 1
ATOM 631 N N . GLU A 1 80 ? 69.913 -8.147 -56.306 1.00 66.50 80 GLU A N 1
ATOM 632 C CA . GLU A 1 80 ? 68.768 -8.120 -55.415 1.00 66.50 80 GLU A CA 1
ATOM 633 C C . GLU A 1 80 ? 67.571 -8.553 -56.275 1.00 66.50 80 GLU A C 1
ATOM 635 O O . GLU A 1 80 ? 67.286 -7.929 -57.307 1.00 66.50 80 GLU A O 1
ATOM 640 N N . PRO A 1 81 ? 66.903 -9.669 -55.947 1.00 74.88 81 PRO A N 1
ATOM 641 C CA . PRO A 1 81 ? 65.846 -10.193 -56.791 1.00 74.88 81 PRO A CA 1
ATOM 642 C C . PRO A 1 81 ? 64.738 -9.148 -56.920 1.00 74.88 81 PRO A C 1
ATOM 644 O O . PRO A 1 81 ? 64.170 -8.720 -55.920 1.00 74.88 81 PRO A O 1
ATOM 647 N N . MET A 1 82 ? 64.416 -8.759 -58.160 1.00 74.81 82 MET A N 1
ATOM 648 C CA . MET A 1 82 ? 63.326 -7.817 -58.418 1.00 74.81 82 MET A CA 1
ATOM 649 C C . MET A 1 82 ? 62.045 -8.284 -57.717 1.00 74.81 82 MET A C 1
ATOM 651 O O . MET A 1 82 ? 61.546 -9.382 -57.985 1.00 74.81 82 MET A O 1
ATOM 655 N N . TYR A 1 83 ? 61.531 -7.426 -56.831 1.00 74.94 83 TYR A N 1
ATOM 656 C CA . TYR A 1 83 ? 60.338 -7.663 -56.012 1.00 74.94 83 TYR A CA 1
ATOM 657 C C . TYR A 1 83 ? 59.093 -7.964 -56.854 1.00 74.94 83 TYR A C 1
ATOM 659 O O . TYR A 1 83 ? 58.242 -8.747 -56.440 1.00 74.94 83 TYR A O 1
ATOM 667 N N . PHE A 1 84 ? 59.025 -7.402 -58.063 1.00 80.38 84 PHE A N 1
ATOM 668 C CA . PHE A 1 84 ? 57.966 -7.657 -59.032 1.00 80.38 84 PHE A CA 1
ATOM 669 C C . PHE A 1 84 ? 58.566 -8.247 -60.305 1.00 80.38 84 PHE A C 1
ATOM 671 O O . PHE A 1 84 ? 59.455 -7.660 -60.922 1.00 80.38 84 PHE A O 1
ATOM 678 N N . LYS A 1 85 ? 58.078 -9.422 -60.699 1.00 84.06 85 LYS A N 1
ATOM 679 C CA . LYS A 1 85 ? 58.541 -10.147 -61.896 1.00 84.06 85 LYS A CA 1
ATOM 680 C C . LYS A 1 85 ? 57.581 -9.998 -63.070 1.00 84.06 85 LYS A C 1
ATOM 682 O O . LYS A 1 85 ? 57.982 -10.168 -64.217 1.00 84.06 85 LYS A O 1
ATOM 687 N N . GLU A 1 86 ? 56.332 -9.651 -62.779 1.00 85.06 86 GLU A N 1
ATOM 688 C CA . GLU A 1 86 ? 55.281 -9.416 -63.761 1.00 85.06 86 GLU A CA 1
ATOM 689 C C . GLU A 1 86 ? 54.635 -8.053 -63.487 1.00 85.06 86 GLU A C 1
ATOM 691 O O . GLU A 1 86 ? 54.350 -7.735 -62.331 1.00 85.06 86 GLU A O 1
ATOM 696 N N . PRO A 1 87 ? 54.357 -7.245 -64.524 1.00 79.81 87 PRO A N 1
ATOM 697 C CA . PRO A 1 87 ? 53.836 -5.888 -64.351 1.00 79.81 87 PRO A CA 1
ATOM 698 C C . PRO A 1 87 ? 52.436 -5.826 -63.708 1.00 79.81 87 PRO A C 1
ATOM 700 O O . PRO A 1 87 ? 52.015 -4.750 -63.298 1.00 79.81 87 PRO A O 1
ATOM 703 N N . GLN A 1 88 ? 51.719 -6.953 -63.610 1.00 84.88 88 GLN A N 1
ATOM 704 C CA . GLN A 1 88 ? 50.376 -7.043 -63.017 1.00 84.88 88 GLN A CA 1
ATOM 705 C C . GLN A 1 88 ? 50.389 -7.268 -61.496 1.00 84.88 88 GLN A C 1
ATOM 707 O O . GLN A 1 88 ? 49.434 -6.889 -60.833 1.00 84.88 88 GLN A O 1
ATOM 712 N N . GLN A 1 89 ? 51.482 -7.780 -60.917 1.00 88.62 89 GLN A N 1
ATOM 713 C CA . GLN A 1 89 ? 51.535 -8.190 -59.502 1.00 88.62 89 GLN A CA 1
ATOM 714 C C . GLN A 1 89 ? 51.223 -7.055 -58.521 1.00 88.62 89 GLN A C 1
ATOM 716 O O . GLN A 1 89 ? 50.544 -7.260 -57.520 1.00 88.62 89 GLN A O 1
ATOM 721 N N . LEU A 1 90 ? 51.699 -5.844 -58.812 1.00 88.38 90 LEU A N 1
ATOM 722 C CA . LEU A 1 90 ? 51.409 -4.672 -57.989 1.00 88.38 90 LEU A CA 1
ATOM 723 C C . LEU A 1 90 ? 49.945 -4.232 -58.121 1.00 88.38 90 LEU A C 1
ATOM 725 O O . LEU A 1 90 ? 49.332 -3.833 -57.135 1.00 88.38 90 LEU A O 1
ATOM 729 N N . LEU A 1 91 ? 49.385 -4.324 -59.331 1.00 88.44 91 LEU A N 1
ATOM 730 C CA . LEU A 1 91 ? 47.986 -3.995 -59.584 1.00 88.44 91 LEU A CA 1
ATOM 731 C C . LEU A 1 91 ? 47.064 -4.975 -58.846 1.00 88.44 91 LEU A C 1
ATOM 733 O O . LEU A 1 91 ? 46.118 -4.539 -58.202 1.00 88.44 91 LEU A O 1
ATOM 737 N N . ASP A 1 92 ? 47.397 -6.268 -58.860 1.00 90.75 92 ASP A N 1
ATOM 738 C CA . ASP A 1 92 ? 46.652 -7.310 -58.152 1.00 90.75 92 ASP A CA 1
ATOM 739 C C . ASP A 1 92 ? 46.685 -7.088 -56.630 1.00 90.75 92 ASP A C 1
ATOM 741 O O . ASP A 1 92 ? 45.647 -7.162 -55.974 1.00 90.75 92 ASP A O 1
ATOM 745 N N . ILE A 1 93 ? 47.843 -6.725 -56.060 1.00 89.88 93 ILE A N 1
ATOM 746 C CA . ILE A 1 93 ? 47.960 -6.375 -54.632 1.00 89.88 93 ILE A CA 1
ATOM 747 C C . ILE A 1 93 ? 47.106 -5.150 -54.294 1.00 89.88 93 ILE A C 1
ATOM 749 O O . ILE A 1 93 ? 46.403 -5.169 -53.285 1.00 89.88 93 ILE A O 1
ATOM 753 N N . PHE A 1 94 ? 47.125 -4.104 -55.127 1.00 91.75 94 PHE A N 1
ATOM 754 C CA . PHE A 1 94 ? 46.267 -2.936 -54.914 1.00 91.75 94 PHE A CA 1
ATOM 755 C C . PHE A 1 94 ? 44.786 -3.290 -55.014 1.00 91.75 94 PHE A C 1
ATOM 757 O O . PHE A 1 94 ? 44.022 -2.864 -54.158 1.00 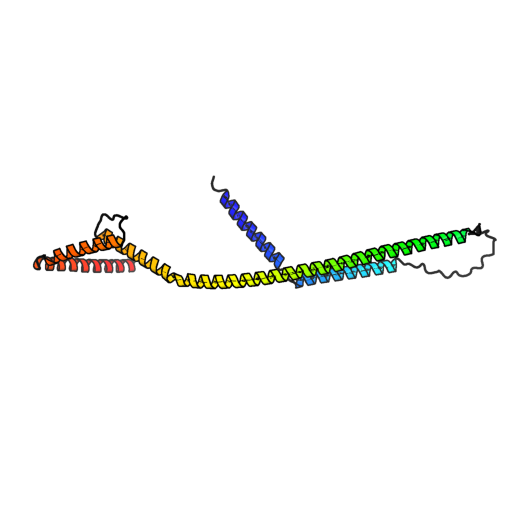91.75 94 PHE A O 1
ATOM 764 N N . THR A 1 95 ? 44.385 -4.122 -55.976 1.00 93.31 95 THR A N 1
ATOM 765 C CA . THR A 1 95 ? 42.985 -4.558 -56.096 1.00 93.31 95 THR A CA 1
ATOM 766 C C . THR A 1 95 ? 42.544 -5.397 -54.892 1.00 93.31 95 THR A C 1
ATOM 768 O O . THR A 1 95 ? 41.479 -5.149 -54.337 1.00 93.31 95 THR A O 1
ATOM 771 N N . ALA A 1 96 ? 43.387 -6.309 -54.396 1.00 94.19 96 ALA A N 1
ATOM 772 C CA . ALA A 1 96 ? 43.103 -7.086 -53.190 1.00 94.19 96 ALA A CA 1
ATOM 773 C C . ALA A 1 96 ? 43.040 -6.202 -51.931 1.00 94.19 96 ALA A C 1
ATOM 775 O O . ALA A 1 96 ? 42.226 -6.438 -51.036 1.00 94.19 96 ALA A O 1
ATOM 776 N N . LEU A 1 97 ? 43.879 -5.163 -51.858 1.00 95.44 97 LEU A N 1
ATOM 77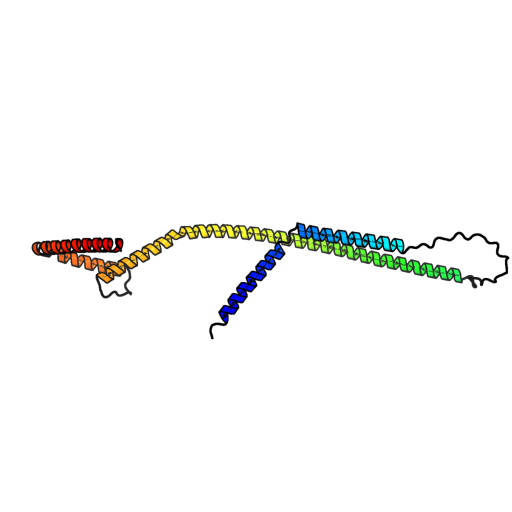7 C CA . LEU A 1 97 ? 43.850 -4.185 -50.774 1.00 95.44 97 LEU A CA 1
ATOM 778 C C . LEU A 1 97 ? 42.591 -3.308 -50.844 1.00 95.44 97 LEU A C 1
ATOM 780 O O . LEU A 1 97 ? 41.989 -3.030 -49.811 1.00 95.44 97 LEU A O 1
ATOM 784 N N . GLU A 1 98 ? 42.164 -2.904 -52.041 1.00 94.62 98 GLU A N 1
ATOM 785 C CA . GLU A 1 98 ? 40.905 -2.189 -52.268 1.00 94.62 98 GLU A CA 1
ATOM 786 C C . GLU A 1 98 ? 39.700 -3.039 -51.851 1.00 94.62 98 GLU A C 1
ATOM 788 O O . GLU A 1 98 ? 38.840 -2.552 -51.117 1.00 94.62 98 GLU A O 1
ATOM 793 N N . GLU A 1 99 ? 39.665 -4.317 -52.233 1.00 95.38 99 GLU A N 1
ATOM 794 C CA . GLU A 1 99 ? 38.628 -5.265 -51.810 1.00 95.38 99 GLU A CA 1
ATOM 795 C C . GLU A 1 99 ? 38.618 -5.463 -50.286 1.00 95.38 99 GLU A C 1
ATOM 797 O O . GLU A 1 99 ? 37.558 -5.399 -49.659 1.00 95.38 99 GLU A O 1
ATOM 802 N N . SER A 1 100 ? 39.790 -5.638 -49.666 1.00 96.00 100 SER A N 1
ATOM 803 C CA . SER A 1 100 ? 39.920 -5.776 -48.210 1.00 96.00 100 SER A CA 1
ATOM 804 C C . SER A 1 100 ? 39.486 -4.510 -47.466 1.00 96.00 100 SER A C 1
ATOM 806 O O . SER A 1 100 ? 38.801 -4.590 -46.447 1.00 96.00 100 SER A O 1
ATOM 808 N N . ASN A 1 101 ? 39.863 -3.330 -47.959 1.00 95.31 101 ASN A N 1
ATOM 809 C CA . ASN A 1 101 ? 39.463 -2.056 -47.366 1.00 95.31 101 ASN A CA 1
ATOM 810 C C . ASN A 1 101 ? 37.957 -1.832 -47.503 1.00 95.31 101 ASN A C 1
ATOM 812 O O . ASN A 1 101 ? 37.314 -1.406 -46.544 1.00 95.31 101 ASN A O 1
ATOM 816 N N . LEU A 1 102 ? 37.377 -2.161 -48.660 1.00 96.94 102 LEU A N 1
ATOM 817 C CA . LEU A 1 102 ? 35.936 -2.077 -48.866 1.00 96.94 102 LEU A CA 1
ATOM 818 C C . LEU A 1 102 ? 35.186 -3.026 -47.923 1.00 96.94 102 LEU A C 1
ATOM 820 O O . LEU A 1 102 ? 34.189 -2.629 -47.322 1.00 96.94 102 LEU A O 1
ATOM 824 N N . PHE A 1 103 ? 35.701 -4.243 -47.732 1.00 96.75 103 PHE A N 1
ATOM 825 C CA . PHE A 1 103 ? 35.154 -5.202 -46.776 1.00 96.75 103 PHE A CA 1
ATOM 826 C C . PHE A 1 103 ? 35.206 -4.681 -45.332 1.00 96.75 103 PHE A C 1
ATOM 828 O O . PHE A 1 103 ? 34.216 -4.781 -44.609 1.00 96.75 103 PHE A O 1
ATOM 835 N N . LEU A 1 104 ? 36.324 -4.076 -44.913 1.00 97.56 104 LEU A N 1
ATOM 836 C CA . LEU A 1 104 ? 36.452 -3.471 -43.582 1.00 97.56 104 LEU A CA 1
ATOM 837 C C . LEU A 1 104 ? 35.488 -2.298 -43.383 1.00 97.56 104 LEU A C 1
ATOM 839 O O . LEU A 1 104 ? 34.875 -2.194 -42.324 1.00 97.56 104 LEU A O 1
ATOM 843 N N . ILE A 1 105 ? 35.319 -1.442 -44.394 1.00 97.12 105 ILE A N 1
ATOM 844 C CA . ILE A 1 105 ? 34.364 -0.326 -44.347 1.00 97.12 105 ILE A CA 1
ATOM 845 C C . ILE A 1 105 ? 32.941 -0.857 -44.193 1.00 97.12 105 ILE A C 1
ATOM 847 O O . ILE A 1 105 ? 32.205 -0.378 -43.332 1.00 97.12 105 ILE A O 1
ATOM 851 N N . GLN A 1 106 ? 32.566 -1.863 -44.984 1.00 96.94 106 GLN A N 1
ATOM 852 C CA . GLN A 1 106 ? 31.242 -2.464 -44.896 1.00 96.94 106 GLN A CA 1
ATOM 853 C C . GLN A 1 106 ? 31.017 -3.103 -43.522 1.00 96.94 106 GLN A C 1
ATOM 855 O O . GLN A 1 106 ? 29.983 -2.874 -42.902 1.00 96.94 106 GLN A O 1
ATOM 860 N N . ASN A 1 107 ? 31.999 -3.842 -43.001 1.00 96.88 107 ASN A N 1
ATOM 861 C CA . ASN A 1 107 ? 31.891 -4.440 -41.676 1.00 96.88 107 ASN A CA 1
ATOM 862 C C . ASN A 1 107 ? 31.784 -3.374 -40.574 1.00 96.88 107 ASN A C 1
ATOM 864 O O . ASN A 1 107 ? 30.944 -3.493 -39.687 1.00 96.88 107 ASN A O 1
ATOM 868 N N . SER A 1 108 ? 32.575 -2.301 -40.661 1.00 96.75 108 SER A N 1
ATOM 869 C CA . SER A 1 108 ? 32.487 -1.167 -39.739 1.00 96.75 108 SER A CA 1
ATOM 870 C C . SER A 1 108 ? 31.090 -0.546 -39.765 1.00 96.75 108 SER A C 1
ATOM 872 O O . SER A 1 108 ? 30.525 -0.322 -38.700 1.00 96.75 108 SER A O 1
ATOM 874 N N . GLN A 1 109 ? 30.508 -0.333 -40.949 1.00 97.19 109 GLN A N 1
ATOM 875 C CA . GLN A 1 109 ? 29.150 0.203 -41.094 1.00 97.19 109 GLN A CA 1
ATOM 876 C C . GLN A 1 109 ? 28.093 -0.743 -40.517 1.00 97.19 109 GLN A C 1
ATOM 878 O O . GLN A 1 109 ? 27.270 -0.315 -39.716 1.00 97.19 109 GLN A O 1
ATOM 883 N N . GLU A 1 110 ? 28.151 -2.039 -40.835 1.00 97.06 110 GLU A N 1
ATOM 884 C CA . GLU A 1 110 ? 27.228 -3.040 -40.281 1.00 97.06 110 GLU A CA 1
ATOM 885 C C . GLU A 1 110 ? 27.304 -3.091 -38.743 1.00 97.06 110 GLU A C 1
ATOM 887 O O . GLU A 1 110 ? 26.283 -3.178 -38.057 1.00 97.06 110 GLU A O 1
ATOM 892 N N . THR A 1 111 ? 28.513 -3.004 -38.173 1.00 96.25 111 THR A N 1
ATOM 893 C CA . THR A 1 111 ? 28.687 -2.972 -36.711 1.00 96.25 111 THR A CA 1
ATOM 894 C C . THR A 1 111 ? 28.221 -1.658 -36.085 1.00 96.25 111 THR A C 1
ATOM 896 O O . THR A 1 111 ? 27.682 -1.681 -34.977 1.00 96.25 111 THR A O 1
ATOM 899 N N . GLU A 1 112 ? 28.383 -0.529 -36.777 1.00 97.25 112 GLU A N 1
ATOM 900 C CA . GLU A 1 112 ? 27.889 0.781 -36.348 1.00 97.25 112 GLU A CA 1
ATOM 901 C C . GLU A 1 112 ? 26.357 0.808 -36.330 1.00 97.25 112 GLU A C 1
ATOM 903 O O . GLU A 1 112 ? 25.773 1.158 -35.304 1.00 97.25 112 GLU A O 1
ATOM 908 N N . GLU A 1 113 ? 25.704 0.327 -37.391 1.00 97.25 113 GLU A N 1
ATOM 909 C CA . GLU A 1 113 ? 24.245 0.188 -37.462 1.00 97.2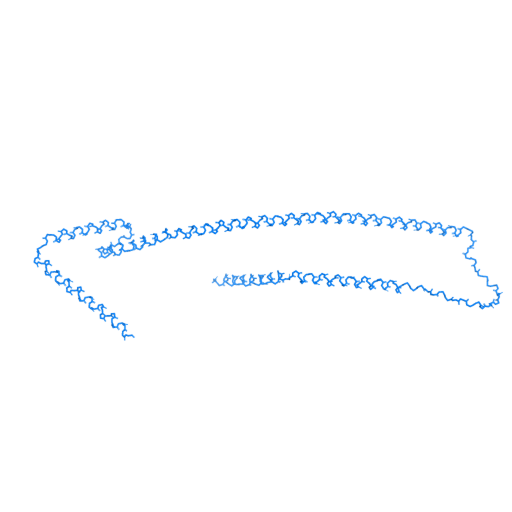5 113 GLU A CA 1
ATOM 910 C C . GLU A 1 113 ? 23.704 -0.705 -36.334 1.00 97.25 113 GLU A C 1
ATOM 912 O O . GLU A 1 113 ? 22.744 -0.341 -35.648 1.00 97.25 113 GLU A O 1
ATOM 917 N N . ALA A 1 114 ? 24.348 -1.848 -36.069 1.00 96.94 114 ALA A N 1
ATOM 918 C CA . ALA A 1 114 ? 23.962 -2.732 -34.968 1.00 96.94 114 ALA A CA 1
ATOM 919 C C . ALA A 1 114 ? 24.103 -2.051 -33.593 1.00 96.94 114 ALA A C 1
ATOM 921 O O . ALA A 1 114 ? 23.278 -2.253 -32.694 1.00 96.94 114 ALA A O 1
ATOM 922 N N . LEU A 1 115 ? 25.142 -1.230 -33.417 1.00 97.38 115 LEU A N 1
ATOM 923 C CA . LEU A 1 115 ? 25.376 -0.465 -32.195 1.00 97.38 115 LEU A CA 1
ATOM 924 C C . LEU A 1 115 ? 24.308 0.627 -32.026 1.00 97.38 115 LEU A C 1
ATOM 926 O O . LEU A 1 115 ? 23.770 0.794 -30.927 1.00 97.38 115 LEU A O 1
ATOM 930 N N . GLU A 1 116 ? 23.958 1.343 -33.094 1.00 96.88 116 GLU A N 1
ATOM 931 C CA . GLU A 1 116 ? 22.876 2.330 -33.088 1.00 96.88 116 GLU A CA 1
ATOM 932 C C . GLU A 1 116 ? 21.518 1.698 -32.774 1.00 96.88 116 GLU A C 1
ATOM 934 O O . GLU A 1 116 ? 20.793 2.207 -31.913 1.00 96.88 116 GLU A O 1
ATOM 939 N N . GLU A 1 117 ? 21.195 0.551 -33.376 1.00 97.56 117 GLU A N 1
ATOM 940 C CA . GLU A 1 117 ? 19.962 -0.182 -33.078 1.00 97.56 117 GLU A CA 1
ATOM 941 C C . GLU A 1 117 ? 19.915 -0.606 -31.601 1.00 97.56 117 GLU A C 1
ATOM 943 O O . GLU A 1 117 ? 18.888 -0.466 -30.928 1.00 97.56 117 GLU A O 1
ATOM 948 N N . LEU A 1 118 ? 21.038 -1.085 -31.057 1.00 97.56 118 LEU A N 1
ATOM 949 C CA . LEU A 1 118 ? 21.127 -1.486 -29.655 1.00 97.56 118 LEU A CA 1
ATOM 950 C C . LEU A 1 118 ? 21.001 -0.287 -28.705 1.00 97.56 118 LEU A C 1
ATOM 952 O O . LEU A 1 118 ? 20.307 -0.385 -27.691 1.00 97.56 118 LEU A O 1
ATOM 956 N N . LYS A 1 119 ? 21.602 0.860 -29.043 1.00 97.69 119 LYS A N 1
ATOM 957 C CA . LYS A 1 119 ? 21.420 2.123 -28.308 1.00 97.69 119 LYS A CA 1
ATOM 958 C C . LYS A 1 119 ? 19.964 2.576 -28.320 1.00 97.69 119 LYS A C 1
ATOM 960 O O . LYS A 1 119 ? 19.444 2.952 -27.269 1.00 97.69 119 LYS A O 1
ATOM 965 N N . ALA A 1 120 ? 19.299 2.515 -29.472 1.00 97.56 120 ALA A N 1
ATOM 966 C CA . ALA A 1 120 ? 17.891 2.874 -29.599 1.00 97.56 120 ALA A CA 1
ATOM 967 C C . ALA A 1 120 ? 17.009 1.962 -28.733 1.00 97.56 120 ALA A C 1
ATOM 969 O O . ALA A 1 120 ? 16.224 2.458 -27.922 1.00 97.56 120 ALA A O 1
ATOM 970 N N . LYS A 1 121 ? 17.215 0.639 -28.808 1.00 97.75 121 LYS A N 1
ATOM 971 C CA . LYS A 1 121 ? 16.526 -0.337 -27.949 1.00 97.75 121 LYS A CA 1
ATOM 972 C C . LYS A 1 121 ? 16.778 -0.069 -26.469 1.00 97.75 121 LYS A C 1
ATOM 974 O O . LYS A 1 121 ? 15.844 -0.124 -25.674 1.00 97.75 121 LYS A O 1
ATOM 979 N N . LEU A 1 122 ? 18.013 0.239 -26.074 1.00 97.56 122 LEU A N 1
ATOM 980 C CA . LEU A 1 122 ? 18.340 0.558 -24.684 1.00 97.56 122 LEU A CA 1
ATOM 981 C C . LEU A 1 122 ? 17.605 1.817 -24.216 1.00 97.56 122 LEU A C 1
ATOM 983 O O . LEU A 1 122 ? 17.012 1.796 -23.140 1.00 97.56 122 LEU A O 1
ATOM 987 N N . SER A 1 123 ? 17.584 2.873 -25.030 1.00 97.75 123 SER A N 1
ATOM 988 C CA . SER A 1 123 ? 16.857 4.110 -24.724 1.00 97.75 123 SER A CA 1
ATOM 989 C C . SER A 1 123 ? 15.349 3.870 -24.581 1.00 97.75 123 SER A C 1
ATOM 991 O O . SER A 1 123 ? 14.735 4.304 -23.604 1.00 97.75 123 SER A O 1
ATOM 993 N N . GLU A 1 124 ? 14.745 3.105 -25.492 1.00 97.75 124 GLU A N 1
ATOM 994 C CA . GLU A 1 124 ? 13.335 2.714 -25.401 1.00 97.75 124 GLU A CA 1
ATOM 995 C C . GLU A 1 124 ? 13.062 1.894 -24.130 1.00 97.75 124 GLU A C 1
ATOM 997 O O . GLU A 1 124 ? 12.116 2.156 -23.386 1.00 97.75 124 GLU A O 1
ATOM 1002 N N . THR A 1 125 ? 13.929 0.928 -23.826 1.00 97.00 125 THR A N 1
ATOM 1003 C CA . THR A 1 125 ? 13.775 0.084 -22.636 1.00 97.00 125 THR A CA 1
ATOM 1004 C C . THR A 1 125 ? 13.918 0.906 -21.358 1.00 97.00 125 THR A C 1
ATOM 1006 O O . THR A 1 125 ? 13.143 0.718 -20.422 1.00 97.00 125 THR A O 1
ATOM 1009 N N . GLN A 1 126 ? 14.862 1.847 -21.327 1.00 97.69 126 GLN A N 1
ATOM 1010 C CA . GLN A 1 126 ? 15.071 2.753 -20.206 1.00 97.69 126 GLN A CA 1
ATOM 1011 C C . GLN A 1 126 ? 13.846 3.643 -19.979 1.00 97.69 126 GLN A C 1
ATOM 1013 O O . GLN A 1 126 ? 13.330 3.682 -18.865 1.00 97.69 126 GLN A O 1
ATOM 1018 N N . THR A 1 127 ? 13.330 4.296 -21.022 1.00 97.38 127 THR A N 1
ATOM 1019 C CA . THR A 1 127 ? 12.136 5.153 -20.902 1.00 97.38 127 THR A CA 1
ATOM 1020 C C . THR A 1 127 ? 10.905 4.356 -20.466 1.00 97.38 127 THR A C 1
ATOM 1022 O O . THR A 1 127 ? 10.138 4.814 -19.614 1.00 97.38 127 THR A O 1
ATOM 1025 N N . ARG A 1 128 ? 10.746 3.119 -20.958 1.00 97.88 128 ARG A N 1
ATOM 1026 C CA . ARG A 1 128 ? 9.701 2.194 -20.500 1.00 97.88 128 ARG A CA 1
ATOM 1027 C C . ARG A 1 128 ? 9.858 1.841 -19.019 1.00 97.88 128 ARG A C 1
ATOM 1029 O O . ARG A 1 128 ? 8.894 1.962 -18.266 1.00 97.88 128 ARG A O 1
ATOM 1036 N N . MET A 1 129 ? 11.057 1.452 -18.584 1.00 97.12 129 MET A N 1
ATOM 1037 C CA . MET A 1 129 ? 11.337 1.114 -17.182 1.00 97.12 129 MET A CA 1
ATOM 1038 C C . MET A 1 129 ? 11.162 2.312 -16.241 1.00 97.12 129 MET A C 1
ATOM 1040 O O . MET A 1 129 ? 10.667 2.155 -15.122 1.00 97.12 129 MET A O 1
ATOM 1044 N N . GLU A 1 130 ? 11.545 3.511 -16.676 1.00 97.31 130 GLU A N 1
ATOM 1045 C CA . GLU A 1 130 ? 11.333 4.755 -15.937 1.00 97.31 130 GLU A CA 1
ATOM 1046 C C . GLU A 1 130 ? 9.836 5.065 -15.795 1.00 97.31 130 GLU A C 1
ATOM 1048 O O . GLU A 1 130 ? 9.383 5.392 -14.694 1.00 97.31 130 GLU A O 1
ATOM 1053 N N . GLY A 1 131 ? 9.052 4.876 -16.863 1.00 97.31 131 GLY A N 1
ATOM 1054 C CA . GLY A 1 131 ? 7.594 5.004 -16.840 1.00 97.31 131 GLY A CA 1
ATOM 1055 C C . GLY A 1 131 ? 6.920 3.997 -15.903 1.00 97.31 131 GLY A C 1
ATOM 1056 O O . GLY A 1 131 ? 6.112 4.384 -15.055 1.00 97.31 131 GLY A O 1
ATOM 1057 N N . GLU A 1 132 ? 7.293 2.717 -15.990 1.00 97.31 132 GLU A N 1
ATOM 1058 C CA . GLU A 1 132 ? 6.814 1.659 -15.088 1.00 97.31 132 GLU A CA 1
ATOM 1059 C C . GLU A 1 132 ? 7.176 1.973 -13.625 1.00 97.31 132 GLU A C 1
ATOM 1061 O O . GLU A 1 132 ? 6.325 1.900 -12.735 1.00 97.31 132 GLU A O 1
ATOM 1066 N N . SER A 1 133 ? 8.410 2.415 -13.366 1.00 96.69 133 SER A N 1
ATOM 1067 C CA . SER A 1 133 ? 8.874 2.801 -12.028 1.00 96.69 133 SER A CA 1
ATOM 1068 C C . SER A 1 133 ? 8.118 4.007 -11.467 1.00 96.69 133 SER A C 1
ATOM 1070 O O . SER A 1 133 ? 7.791 4.035 -10.277 1.00 96.69 133 SER A O 1
ATOM 1072 N N . ALA A 1 134 ? 7.833 5.014 -12.296 1.00 97.19 134 ALA A N 1
ATOM 1073 C CA . ALA A 1 134 ? 7.028 6.168 -11.905 1.00 97.19 134 ALA A CA 1
ATOM 1074 C C . ALA A 1 134 ? 5.578 5.761 -11.599 1.00 97.19 134 ALA A C 1
ATOM 1076 O O . ALA A 1 134 ? 5.026 6.179 -10.579 1.00 97.19 134 ALA A O 1
ATOM 1077 N N . GLY A 1 135 ? 4.993 4.885 -12.422 1.00 97.69 135 GLY A N 1
ATOM 1078 C CA . GLY A 1 135 ? 3.661 4.325 -12.199 1.00 97.69 135 GLY A CA 1
ATOM 1079 C C . GLY A 1 135 ? 3.566 3.548 -10.885 1.00 97.69 135 GLY A C 1
ATOM 1080 O O . GLY A 1 135 ? 2.650 3.780 -10.095 1.00 97.69 135 GLY A O 1
ATOM 1081 N N . LEU A 1 136 ? 4.545 2.687 -10.597 1.00 97.69 136 LEU A N 1
ATOM 1082 C CA . LEU A 1 136 ? 4.615 1.942 -9.337 1.00 97.69 136 LEU A CA 1
ATOM 1083 C C . LEU A 1 136 ? 4.758 2.869 -8.124 1.00 97.69 136 LEU A C 1
ATOM 1085 O O . LEU A 1 136 ? 4.082 2.664 -7.117 1.00 97.69 136 LEU A O 1
ATOM 1089 N N . LYS A 1 137 ? 5.582 3.921 -8.210 1.00 97.62 137 LYS A N 1
ATOM 1090 C CA . LYS A 1 137 ? 5.690 4.931 -7.140 1.00 97.62 137 LYS A CA 1
ATOM 1091 C C . LYS A 1 137 ? 4.352 5.630 -6.886 1.00 97.62 137 LYS A C 1
ATOM 1093 O O . LYS A 1 137 ? 3.930 5.712 -5.736 1.00 97.62 137 LYS A O 1
ATOM 1098 N N . ALA A 1 138 ? 3.652 6.048 -7.941 1.00 97.44 138 ALA A N 1
ATOM 1099 C CA . ALA A 1 138 ? 2.338 6.675 -7.812 1.00 97.44 138 ALA A CA 1
ATOM 1100 C C . ALA A 1 138 ? 1.302 5.733 -7.169 1.00 97.44 138 ALA A C 1
ATOM 1102 O O . ALA A 1 138 ? 0.530 6.156 -6.309 1.00 97.44 138 ALA A O 1
ATOM 1103 N N . GLN A 1 139 ? 1.314 4.443 -7.526 1.00 97.94 139 GLN A N 1
ATOM 1104 C CA . GLN A 1 139 ? 0.458 3.432 -6.892 1.00 97.94 139 GLN A CA 1
ATOM 1105 C C . GLN A 1 139 ? 0.791 3.240 -5.408 1.00 97.94 139 GLN A C 1
ATOM 1107 O O . GLN A 1 139 ? -0.118 3.161 -4.583 1.00 97.94 139 GLN A O 1
ATOM 1112 N N . ILE A 1 140 ? 2.079 3.205 -5.049 1.00 98.00 140 ILE A N 1
ATOM 1113 C CA . ILE A 1 140 ? 2.521 3.130 -3.651 1.00 98.00 140 ILE A CA 1
ATOM 1114 C C . ILE A 1 140 ? 2.000 4.332 -2.860 1.00 98.00 140 ILE A C 1
ATOM 1116 O O . ILE A 1 140 ? 1.491 4.157 -1.753 1.00 98.00 140 ILE A O 1
ATOM 1120 N N . ASP A 1 141 ? 2.104 5.540 -3.407 1.00 97.94 141 ASP A N 1
ATOM 1121 C CA . ASP A 1 141 ? 1.662 6.752 -2.719 1.00 97.94 141 ASP A CA 1
ATOM 1122 C C . ASP A 1 141 ? 0.133 6.799 -2.568 1.00 97.94 141 ASP A C 1
ATOM 1124 O O . ASP A 1 141 ? -0.370 7.145 -1.496 1.00 97.94 141 ASP A O 1
ATOM 1128 N N . ALA A 1 142 ? -0.615 6.341 -3.578 1.00 97.75 142 ALA A N 1
ATOM 1129 C CA . ALA A 1 142 ? -2.065 6.178 -3.486 1.00 97.75 142 ALA A CA 1
ATOM 1130 C C . ALA A 1 142 ? -2.470 5.156 -2.407 1.00 97.75 142 ALA A C 1
ATOM 1132 O O . ALA A 1 142 ? -3.359 5.423 -1.594 1.00 97.75 142 ALA A O 1
ATOM 1133 N N . LEU A 1 143 ? -1.793 4.003 -2.347 1.00 98.00 143 LEU A N 1
ATOM 1134 C CA . LEU A 1 143 ? -2.040 2.988 -1.320 1.00 98.00 143 LEU A CA 1
ATOM 1135 C C . LEU A 1 143 ? -1.697 3.501 0.080 1.00 98.00 143 LEU A C 1
ATOM 1137 O O . LEU A 1 143 ? -2.479 3.298 1.005 1.00 98.00 143 LEU A O 1
ATOM 1141 N N . LYS A 1 144 ? -0.582 4.220 0.248 1.00 97.88 144 LYS A N 1
ATOM 1142 C CA . LYS A 1 144 ? -0.226 4.863 1.523 1.00 97.88 144 LYS A CA 1
ATOM 1143 C C . LYS A 1 144 ? -1.287 5.864 1.973 1.00 97.88 144 LYS A C 1
ATOM 1145 O O . LYS A 1 144 ? -1.649 5.866 3.146 1.00 97.88 144 LYS A O 1
ATOM 1150 N N . ALA A 1 145 ? -1.812 6.681 1.059 1.00 97.38 145 ALA A N 1
ATOM 1151 C CA . ALA A 1 145 ? -2.897 7.608 1.371 1.00 97.38 145 ALA A CA 1
ATOM 1152 C C . ALA A 1 145 ? -4.172 6.865 1.810 1.00 97.38 145 ALA A C 1
ATOM 1154 O O . ALA A 1 145 ? -4.804 7.251 2.795 1.00 97.38 145 ALA A O 1
ATOM 1155 N N . SER A 1 146 ? -4.517 5.761 1.137 1.00 97.62 146 SER A N 1
ATOM 1156 C CA . SER A 1 146 ? -5.647 4.911 1.532 1.00 97.62 146 SER A CA 1
ATOM 1157 C C . SER A 1 146 ? -5.444 4.268 2.905 1.00 97.62 146 SER A C 1
ATOM 1159 O O . SER A 1 146 ? -6.390 4.205 3.687 1.00 97.62 146 SER A O 1
ATOM 1161 N N . ILE A 1 147 ? -4.228 3.805 3.213 1.00 97.12 147 ILE A N 1
ATOM 1162 C CA . ILE A 1 147 ? -3.884 3.249 4.528 1.00 97.12 147 ILE A CA 1
ATOM 1163 C C . ILE A 1 147 ? -4.057 4.318 5.604 1.00 97.12 147 ILE A C 1
ATOM 1165 O O . ILE A 1 147 ? -4.735 4.060 6.591 1.00 97.12 147 ILE A O 1
ATOM 1169 N N . HIS A 1 148 ? -3.527 5.525 5.397 1.00 97.25 148 HIS A N 1
ATOM 1170 C CA . HIS A 1 148 ? -3.694 6.631 6.343 1.00 97.25 148 HIS A CA 1
ATOM 1171 C C . HIS A 1 148 ? -5.169 6.943 6.623 1.00 97.25 148 HIS A C 1
ATOM 1173 O O . HIS A 1 148 ? -5.567 7.088 7.778 1.00 97.25 148 HIS A O 1
ATOM 1179 N N . LEU A 1 149 ? -5.995 6.986 5.576 1.00 96.06 149 LEU A N 1
ATOM 1180 C CA . LEU A 1 149 ? -7.427 7.239 5.707 1.00 96.06 149 LEU A CA 1
ATOM 1181 C C . LEU A 1 149 ? -8.136 6.128 6.500 1.00 96.06 149 LEU A C 1
ATOM 1183 O O . LEU A 1 149 ? -8.975 6.418 7.356 1.00 96.06 149 LEU A O 1
ATOM 1187 N N . GLU A 1 150 ? -7.800 4.861 6.249 1.00 95.00 150 GLU A N 1
ATOM 1188 C CA . GLU A 1 150 ? -8.341 3.732 7.014 1.00 95.00 150 GLU A CA 1
ATOM 1189 C C . GLU A 1 150 ? -7.823 3.684 8.457 1.00 95.00 150 GLU A C 1
ATOM 1191 O O . GLU A 1 150 ? -8.583 3.375 9.376 1.00 95.00 150 GLU A O 1
ATOM 1196 N N . GLU A 1 151 ? -6.567 4.046 8.707 1.00 95.81 151 GLU A N 1
ATOM 1197 C CA . GLU A 1 151 ? -6.030 4.167 10.062 1.00 95.81 151 GLU A CA 1
ATOM 1198 C C . GLU A 1 151 ? -6.751 5.251 10.865 1.00 95.81 151 GLU A C 1
ATOM 1200 O O . GLU A 1 151 ? -7.073 5.034 12.035 1.00 95.81 151 GLU A O 1
ATOM 1205 N N . ASP A 1 152 ? -7.056 6.393 10.253 1.00 94.88 152 ASP A N 1
ATOM 1206 C CA . ASP A 1 152 ? -7.790 7.470 10.916 1.00 94.88 152 ASP A CA 1
ATOM 1207 C C . ASP A 1 152 ? -9.252 7.086 11.178 1.00 94.88 152 ASP A C 1
ATOM 1209 O O . ASP A 1 152 ? -9.766 7.320 12.279 1.00 94.88 152 ASP A O 1
ATOM 1213 N N . LYS A 1 153 ? -9.906 6.385 10.239 1.00 95.44 153 LYS A N 1
ATOM 1214 C CA . LYS A 1 153 ? -11.214 5.754 10.492 1.00 95.44 153 LYS A CA 1
ATOM 1215 C C . LYS A 1 153 ? -11.144 4.760 11.648 1.00 95.44 153 LYS A C 1
ATOM 1217 O O . LYS A 1 153 ? -12.004 4.790 12.532 1.00 95.44 153 LYS A O 1
ATOM 1222 N N . ARG A 1 154 ? -10.124 3.896 11.675 1.00 94.12 154 ARG A N 1
ATOM 1223 C CA . ARG A 1 154 ? -9.916 2.911 12.743 1.00 94.12 154 ARG A CA 1
ATOM 1224 C C . ARG A 1 154 ? -9.747 3.608 14.088 1.00 94.12 154 ARG A C 1
ATOM 1226 O O . ARG A 1 154 ? -10.430 3.225 15.032 1.00 94.12 154 ARG A O 1
ATOM 1233 N N . LYS A 1 155 ? -8.913 4.649 14.177 1.00 92.44 155 LYS A N 1
ATOM 1234 C CA . LYS A 1 155 ? -8.752 5.457 15.399 1.00 92.44 155 LYS A CA 1
ATOM 1235 C C . LYS A 1 155 ? -10.092 6.034 15.859 1.00 92.44 155 LYS A C 1
ATOM 1237 O O . LYS A 1 155 ? -10.466 5.843 17.016 1.00 92.44 155 LYS A O 1
ATOM 1242 N N . GLY A 1 156 ? -10.860 6.637 14.950 1.00 90.06 156 GLY A N 1
ATOM 1243 C CA . GLY A 1 156 ? -12.186 7.178 15.260 1.00 90.06 156 GLY A CA 1
ATOM 1244 C C . GLY A 1 156 ? -13.168 6.119 15.776 1.00 90.06 156 GLY A C 1
ATOM 1245 O O . GLY A 1 156 ? -13.882 6.348 16.754 1.00 90.06 156 GLY A O 1
ATOM 1246 N N . LEU A 1 157 ? -13.179 4.929 15.171 1.00 87.69 157 LEU A N 1
ATOM 1247 C CA . LEU A 1 157 ? -13.994 3.806 15.639 1.00 87.69 157 LEU A CA 1
ATOM 1248 C C . LEU A 1 157 ? -13.523 3.278 16.994 1.00 87.69 157 LEU A C 1
ATOM 1250 O O . LEU A 1 157 ? -14.363 3.013 17.848 1.00 87.69 157 LEU A O 1
ATOM 1254 N N . THR A 1 158 ? -12.214 3.166 17.229 1.00 85.38 158 THR A N 1
ATOM 1255 C CA . THR A 1 158 ? -11.684 2.736 18.531 1.00 85.38 158 THR A CA 1
ATOM 1256 C C . THR A 1 158 ? -12.003 3.729 19.639 1.00 85.38 158 THR A C 1
ATOM 1258 O O . THR A 1 158 ? -12.351 3.309 20.736 1.00 85.38 158 THR A O 1
ATOM 1261 N N . GLU A 1 159 ? -11.973 5.034 19.365 1.00 85.19 159 GLU A N 1
ATOM 1262 C CA . GLU A 1 159 ? -12.374 6.048 20.341 1.00 85.19 159 GLU A CA 1
ATOM 1263 C C . GLU A 1 159 ? -13.878 5.958 20.640 1.00 85.19 159 GLU A C 1
ATOM 1265 O O . GLU A 1 159 ? -14.296 6.017 21.797 1.00 85.19 159 GLU A O 1
ATOM 1270 N N . ARG A 1 160 ? -14.710 5.750 19.609 1.00 83.06 160 ARG A N 1
ATOM 1271 C CA . ARG A 1 160 ? -16.156 5.532 19.781 1.00 83.06 160 ARG A CA 1
ATOM 1272 C C . ARG A 1 160 ? -16.448 4.252 20.558 1.00 83.06 160 ARG A C 1
ATOM 1274 O O . ARG A 1 160 ? -17.245 4.300 21.488 1.00 83.06 160 ARG A O 1
ATOM 1281 N N . ALA A 1 161 ? -15.781 3.146 20.242 1.00 79.31 161 ALA A N 1
ATOM 1282 C CA . ALA A 1 161 ? -15.888 1.895 20.988 1.00 79.31 161 ALA A CA 1
ATOM 1283 C C . ALA A 1 161 ? -15.394 2.064 22.437 1.00 79.31 161 ALA A C 1
ATOM 1285 O O . ALA A 1 161 ? -16.059 1.631 23.374 1.00 79.31 161 ALA A O 1
ATOM 1286 N N . GLY A 1 162 ? -14.303 2.799 22.658 1.00 73.81 162 GLY A N 1
ATOM 1287 C CA . GLY A 1 162 ? -13.843 3.176 23.995 1.00 73.81 162 GLY A CA 1
ATOM 1288 C C . GLY A 1 162 ? -14.883 3.993 24.771 1.00 73.81 162 GLY A C 1
ATOM 1289 O O . GLY A 1 162 ? -15.063 3.785 25.967 1.00 73.81 162 GLY A O 1
ATOM 1290 N N . LYS A 1 163 ? -15.652 4.862 24.107 1.00 69.12 163 LYS A N 1
ATOM 1291 C CA . LYS A 1 163 ? -16.787 5.577 24.724 1.00 69.12 163 LYS A CA 1
ATOM 1292 C C . LYS A 1 163 ? -17.991 4.667 25.009 1.00 69.12 163 LYS A C 1
ATOM 1294 O O . LYS A 1 163 ? -18.734 4.937 25.949 1.00 69.12 163 LYS A O 1
ATOM 1299 N N . THR A 1 164 ? -18.159 3.556 24.285 1.00 62.91 164 THR A N 1
ATOM 1300 C CA . THR A 1 164 ? -19.179 2.531 24.606 1.00 62.91 164 THR A CA 1
ATOM 1301 C C . THR A 1 164 ? -18.865 1.705 25.858 1.00 62.91 164 THR A C 1
ATOM 1303 O O . THR A 1 164 ? -19.706 0.920 26.286 1.00 62.91 164 THR A O 1
ATOM 1306 N N . THR A 1 165 ? -17.733 1.942 26.535 1.00 60.78 165 THR A N 1
ATOM 1307 C CA . THR A 1 165 ? -17.468 1.420 27.894 1.00 60.78 165 THR A CA 1
ATOM 1308 C C . THR A 1 165 ? -18.561 1.766 28.908 1.00 60.78 165 THR A C 1
ATOM 1310 O O . THR A 1 165 ? -18.676 1.085 29.923 1.00 60.78 165 THR A O 1
ATOM 1313 N N . GLY A 1 166 ? -19.403 2.773 28.643 1.00 65.94 166 GLY A N 1
ATOM 1314 C CA . GLY A 1 166 ? -20.626 3.004 29.416 1.00 65.94 166 GLY A CA 1
ATOM 1315 C C . GLY A 1 166 ? -21.543 1.774 29.464 1.00 65.94 166 GLY A C 1
ATOM 1316 O O . GLY A 1 166 ? -22.027 1.431 30.536 1.00 65.94 166 GLY A O 1
ATOM 1317 N N . VAL A 1 167 ? -21.697 1.060 28.344 1.00 67.75 167 VAL A N 1
ATOM 1318 C CA . VAL A 1 167 ? -22.504 -0.170 28.253 1.00 67.75 167 VAL A CA 1
ATOM 1319 C C . VAL A 1 167 ? -21.841 -1.310 29.023 1.00 67.75 167 VAL A C 1
ATOM 1321 O O . VAL A 1 167 ? -22.506 -1.991 29.790 1.00 67.75 167 VAL A O 1
ATOM 1324 N N . GLN A 1 168 ? -20.516 -1.460 28.915 1.00 72.62 168 GLN A N 1
ATOM 1325 C CA . GLN A 1 168 ? -19.777 -2.475 29.678 1.00 72.62 168 GLN A CA 1
ATOM 1326 C C . GLN A 1 168 ? -19.848 -2.236 31.190 1.00 72.62 168 GLN A C 1
ATOM 1328 O O . GLN A 1 168 ? -20.018 -3.180 31.955 1.00 72.62 168 GLN A O 1
ATOM 1333 N N . LYS A 1 169 ? -19.754 -0.977 31.635 1.00 78.12 169 LYS A N 1
ATOM 1334 C CA . LYS A 1 169 ? -19.958 -0.626 33.047 1.00 78.12 169 LYS A CA 1
ATOM 1335 C C . LYS A 1 169 ? -21.381 -0.937 33.492 1.00 78.12 169 LYS A C 1
ATOM 1337 O O . LYS A 1 169 ? -21.571 -1.436 34.592 1.00 78.12 169 LYS A O 1
ATOM 1342 N N . GLN A 1 170 ? -22.367 -0.661 32.646 1.00 80.12 170 GLN A N 1
ATOM 1343 C CA . GLN A 1 170 ? -23.764 -0.948 32.950 1.00 80.12 170 GLN A CA 1
ATOM 1344 C C . GLN A 1 170 ? -24.015 -2.461 33.072 1.00 80.12 170 GLN A C 1
ATOM 1346 O O . GLN A 1 170 ? -24.662 -2.893 34.021 1.00 80.12 170 GLN A O 1
ATOM 1351 N N . GLU A 1 171 ? -23.416 -3.270 32.198 1.00 83.81 171 GLU A N 1
ATOM 1352 C CA . GLU A 1 171 ? -23.430 -4.737 32.275 1.00 83.81 171 GLU A CA 1
ATOM 1353 C C . GLU A 1 171 ? -22.776 -5.247 33.571 1.00 83.81 171 GLU A C 1
ATOM 1355 O O . GLU A 1 171 ? -23.375 -6.027 34.305 1.00 83.81 171 GLU A O 1
ATOM 1360 N N . GLN A 1 172 ? -21.603 -4.714 33.935 1.00 86.88 172 GLN A N 1
ATOM 1361 C CA . GLN A 1 172 ? -20.937 -5.041 35.204 1.00 86.88 172 GLN A CA 1
ATOM 1362 C C . GLN A 1 172 ? -21.810 -4.705 36.419 1.00 86.88 172 GLN A C 1
ATOM 1364 O O . GLN A 1 172 ? -21.933 -5.515 37.337 1.00 86.88 172 GLN A O 1
ATOM 1369 N N . THR A 1 173 ? -22.456 -3.534 36.425 1.00 86.56 173 THR A N 1
ATOM 1370 C CA . THR A 1 173 ? -23.364 -3.161 37.521 1.00 86.56 173 THR A CA 1
ATOM 1371 C C . THR A 1 173 ? -24.596 -4.064 37.593 1.00 86.56 173 THR A C 1
ATOM 1373 O O . THR A 1 173 ? -25.072 -4.356 38.690 1.00 86.56 173 THR A O 1
ATOM 1376 N N . LEU A 1 174 ? -25.102 -4.538 36.449 1.00 89.06 174 LEU A N 1
ATOM 1377 C CA . LEU A 1 174 ? -26.219 -5.481 36.395 1.00 89.06 174 LEU A CA 1
ATOM 1378 C C . LEU A 1 174 ? -25.817 -6.849 36.956 1.00 89.06 174 LEU A C 1
ATOM 1380 O O . LEU A 1 174 ? -26.570 -7.422 37.745 1.00 89.06 174 LEU A O 1
ATOM 1384 N N . ASP A 1 175 ? -24.620 -7.333 36.631 1.00 89.19 175 ASP A N 1
ATOM 1385 C CA . ASP A 1 175 ? -24.074 -8.578 37.178 1.00 89.19 175 ASP A CA 1
ATOM 1386 C C . ASP A 1 175 ? -23.857 -8.503 38.694 1.00 89.19 175 ASP A C 1
ATOM 1388 O O . ASP A 1 175 ? -24.190 -9.440 39.424 1.00 89.19 175 ASP A O 1
ATOM 1392 N N . GLU A 1 176 ? -23.314 -7.391 3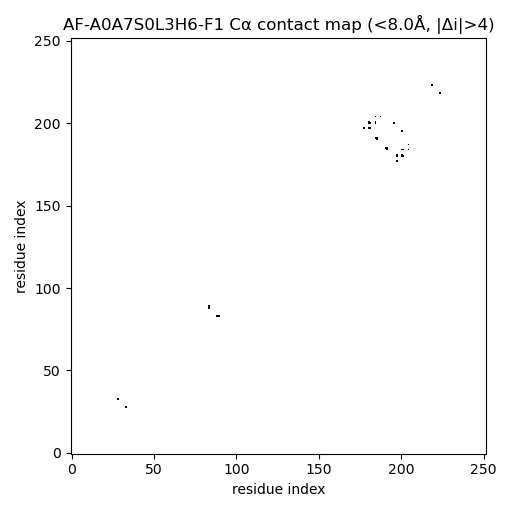9.195 1.00 92.06 176 GLU A N 1
ATOM 1393 C CA . GLU A 1 176 ? -23.157 -7.159 40.635 1.00 92.06 176 GLU A CA 1
ATOM 1394 C C . GLU A 1 176 ? -24.504 -7.146 41.361 1.00 92.06 176 GLU A C 1
ATOM 1396 O O . GLU A 1 176 ? -24.637 -7.731 42.441 1.00 92.06 176 GLU A O 1
ATOM 1401 N N . LEU A 1 177 ? -25.513 -6.502 40.772 1.00 90.88 177 LEU A N 1
ATOM 1402 C CA . LEU A 1 177 ? -26.856 -6.474 41.337 1.00 90.88 177 LEU A CA 1
ATOM 1403 C C . LEU A 1 177 ? -27.482 -7.874 41.340 1.00 90.88 177 LEU A C 1
ATOM 1405 O O . LEU A 1 177 ? -28.035 -8.284 42.358 1.00 90.88 177 LEU A O 1
ATOM 1409 N N . ASN A 1 178 ? -27.342 -8.628 40.248 1.00 90.31 178 ASN A N 1
ATOM 1410 C CA . ASN A 1 178 ? -27.823 -10.004 40.142 1.00 90.31 178 ASN A CA 1
ATOM 1411 C C . ASN A 1 178 ? -27.196 -10.904 41.224 1.00 90.31 178 ASN A C 1
ATOM 1413 O O . ASN A 1 178 ? -27.911 -11.598 41.946 1.00 90.31 178 ASN A O 1
ATOM 1417 N N . LYS A 1 179 ? -25.874 -10.808 41.429 1.00 90.06 179 LYS A N 1
ATOM 1418 C CA . LYS A 1 179 ? -25.175 -11.532 42.505 1.00 90.06 179 LYS A CA 1
ATOM 1419 C C . LYS A 1 179 ? -25.740 -11.198 43.886 1.00 90.06 179 LYS A C 1
ATOM 1421 O O . LYS A 1 179 ? -26.046 -12.115 44.642 1.00 90.06 179 LYS A O 1
ATOM 1426 N N . LYS A 1 180 ? -25.943 -9.913 44.196 1.00 90.81 180 LYS A N 1
ATOM 1427 C CA . LYS A 1 180 ? -26.533 -9.486 45.479 1.00 90.81 180 LYS A CA 1
ATOM 1428 C C . LYS A 1 180 ? -27.953 -10.015 45.672 1.00 90.81 180 LYS A C 1
ATOM 1430 O O . LYS A 1 180 ? -28.293 -10.464 46.762 1.00 90.81 180 LYS A O 1
ATOM 1435 N N . VAL A 1 181 ? -28.781 -9.988 44.628 1.00 90.50 181 VAL A N 1
ATOM 1436 C CA . VAL A 1 181 ? -30.140 -10.550 44.678 1.00 90.50 181 VAL A CA 1
ATOM 1437 C C . VAL A 1 181 ? -30.090 -12.055 44.952 1.00 90.50 181 VAL A C 1
ATOM 1439 O O . VAL A 1 181 ? -30.818 -12.535 45.817 1.00 90.50 181 VAL A O 1
ATOM 1442 N N . ALA A 1 182 ? -29.188 -12.787 44.295 1.00 88.19 182 ALA A N 1
ATOM 1443 C CA . ALA A 1 182 ? -29.005 -14.217 44.525 1.00 88.19 182 ALA A CA 1
ATOM 1444 C C . ALA A 1 182 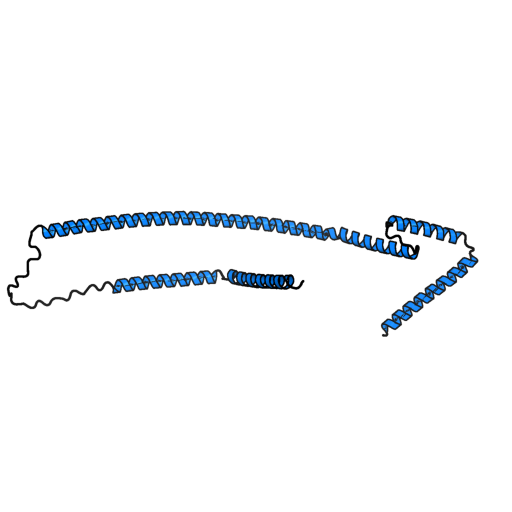? -28.491 -14.536 45.943 1.00 88.19 182 ALA A C 1
ATOM 1446 O O . ALA A 1 182 ? -28.918 -15.523 46.543 1.00 88.19 182 ALA A O 1
ATOM 1447 N N . GLU A 1 183 ? -27.603 -13.707 46.500 1.00 88.44 183 GLU A N 1
ATOM 1448 C CA . GLU A 1 183 ? -27.134 -13.823 47.889 1.00 88.44 183 GLU A CA 1
ATOM 1449 C C . GLU A 1 183 ? -28.282 -13.656 48.890 1.00 88.44 183 GLU A C 1
ATOM 1451 O O . GLU A 1 183 ? -28.448 -14.489 49.783 1.00 88.44 183 GLU A O 1
ATOM 1456 N N . VAL A 1 184 ? -29.105 -12.616 48.722 1.00 89.12 184 VAL A N 1
ATOM 1457 C CA . VAL A 1 184 ? -30.275 -12.373 49.582 1.00 89.12 184 VAL A CA 1
ATOM 1458 C C . VAL A 1 184 ? -31.295 -13.501 49.437 1.00 89.12 184 VAL A C 1
ATOM 1460 O O . VAL A 1 184 ? -31.805 -13.995 50.442 1.00 89.12 184 VAL A O 1
ATOM 1463 N N . TYR A 1 185 ? -31.550 -13.958 48.210 1.00 88.50 185 TYR A N 1
ATOM 1464 C CA . TYR A 1 185 ? -32.458 -15.071 47.949 1.00 88.50 185 TYR A CA 1
ATOM 1465 C C . TYR A 1 185 ? -31.992 -16.351 48.657 1.00 88.50 185 TYR A C 1
ATOM 1467 O O . TYR A 1 185 ? -32.775 -16.953 49.381 1.00 88.50 185 TYR A O 1
ATOM 1475 N N . ARG A 1 186 ? -30.703 -16.711 48.554 1.00 86.00 186 ARG A N 1
ATOM 1476 C CA . ARG A 1 186 ? -30.102 -17.863 49.261 1.00 86.00 186 ARG A CA 1
ATOM 1477 C C . ARG A 1 186 ? -30.176 -17.754 50.782 1.00 86.00 186 ARG A C 1
ATOM 1479 O O . ARG A 1 186 ? -30.325 -18.765 51.464 1.00 86.00 186 ARG A O 1
ATOM 1486 N N . ALA A 1 187 ? -30.032 -16.546 51.324 1.00 84.44 187 ALA A N 1
ATOM 1487 C CA . ALA A 1 187 ? -30.106 -16.321 52.764 1.00 84.44 187 ALA A CA 1
ATOM 1488 C C . ALA A 1 187 ? -31.526 -16.535 53.317 1.00 84.44 187 ALA A C 1
ATOM 1490 O O . ALA A 1 187 ? -31.677 -16.952 54.464 1.00 84.44 187 ALA A O 1
ATOM 1491 N N . ILE A 1 188 ? -32.553 -16.247 52.512 1.00 83.75 188 ILE A N 1
ATOM 1492 C CA . ILE A 1 188 ? -33.966 -16.381 52.895 1.00 83.75 188 ILE A CA 1
ATOM 1493 C C . ILE A 1 188 ? -34.498 -17.783 52.564 1.00 83.75 188 ILE A C 1
ATOM 1495 O O . ILE A 1 188 ? -35.231 -18.369 53.359 1.00 83.75 188 ILE A O 1
ATOM 1499 N N . PHE A 1 189 ? -34.108 -18.327 51.414 1.00 79.31 189 PHE A N 1
ATOM 1500 C CA . PHE A 1 189 ? -34.541 -19.611 50.880 1.00 79.31 189 PHE A CA 1
ATOM 1501 C C . PHE A 1 189 ? -33.302 -20.501 50.706 1.00 79.31 189 PHE A C 1
ATOM 1503 O O . PHE A 1 189 ? -32.522 -20.332 49.772 1.00 79.31 189 PHE A O 1
ATOM 1510 N N . SER A 1 190 ? -33.083 -21.438 51.636 1.00 69.19 190 SER A N 1
ATOM 1511 C CA . SER A 1 190 ? -31.898 -22.316 51.631 1.00 69.19 190 SER A CA 1
ATOM 1512 C C . SER A 1 190 ? -31.811 -23.235 50.401 1.00 69.19 190 SER A C 1
ATOM 1514 O O . SER A 1 190 ? -30.734 -23.743 50.094 1.00 69.19 190 SER A O 1
ATOM 1516 N N . GLU A 1 191 ? -32.917 -23.415 49.677 1.00 65.88 191 GLU A N 1
ATOM 1517 C CA . GLU A 1 191 ? -32.993 -24.108 48.390 1.00 65.88 191 GLU A CA 1
ATOM 1518 C C . GLU A 1 191 ? -32.981 -23.072 47.261 1.00 65.88 191 GLU A C 1
ATOM 1520 O O . GLU A 1 191 ? -34.015 -22.572 46.824 1.00 65.88 191 GLU A O 1
ATOM 1525 N N . ALA A 1 192 ? -31.787 -22.685 46.815 1.00 59.91 192 ALA A N 1
ATOM 1526 C CA . ALA A 1 192 ? -31.667 -21.785 45.678 1.00 59.91 192 ALA A CA 1
ATOM 1527 C C . ALA A 1 192 ? -31.732 -22.569 44.369 1.00 59.91 192 ALA A C 1
ATOM 1529 O O . ALA A 1 192 ? -30.727 -23.119 43.911 1.00 59.91 192 ALA A O 1
ATOM 1530 N N . ASP A 1 193 ? -32.903 -22.561 43.739 1.00 62.69 193 ASP A N 1
ATOM 1531 C CA . ASP A 1 193 ? -33.033 -22.937 42.339 1.00 62.69 193 ASP A CA 1
ATOM 1532 C C . ASP A 1 193 ? -32.254 -21.935 41.481 1.00 62.69 193 ASP A C 1
ATOM 1534 O O . ASP A 1 193 ? -32.683 -20.808 41.231 1.00 62.69 193 ASP A O 1
ATOM 1538 N N . ASN A 1 194 ? -31.082 -22.353 40.998 1.00 66.81 194 ASN A N 1
ATOM 1539 C CA . ASN A 1 194 ? -30.249 -21.546 40.098 1.00 66.81 194 ASN A CA 1
ATOM 1540 C C . ASN A 1 194 ? -30.920 -21.296 38.723 1.00 66.81 194 ASN A C 1
ATOM 1542 O O . ASN A 1 194 ? -30.322 -20.649 37.868 1.00 66.81 194 ASN A O 1
ATOM 1546 N N . SER A 1 195 ? -32.128 -21.824 38.489 1.00 73.19 195 SER A N 1
ATOM 1547 C CA . SER A 1 195 ? -32.931 -21.607 37.278 1.00 73.19 195 SER A CA 1
ATOM 1548 C C . SER A 1 195 ? -33.812 -20.355 37.346 1.00 73.19 195 SER A C 1
ATOM 1550 O O . SER A 1 195 ? -34.353 -19.939 36.320 1.00 73.19 195 SER A O 1
ATOM 1552 N N . LEU A 1 196 ? -33.975 -19.748 38.527 1.00 80.06 196 LEU A N 1
ATOM 1553 C CA . LEU A 1 196 ? -34.815 -18.568 38.689 1.00 80.06 196 LEU A CA 1
ATOM 1554 C C . LEU A 1 196 ? -34.144 -17.316 38.104 1.00 80.06 196 LEU A C 1
ATOM 1556 O O . LEU A 1 196 ? -32.971 -17.044 38.348 1.00 80.06 196 LEU A O 1
ATOM 1560 N N . GLY A 1 197 ? -34.905 -16.512 37.362 1.00 86.94 197 GLY A N 1
ATOM 1561 C CA . GLY A 1 197 ? -34.452 -15.186 36.935 1.00 86.94 197 GLY A CA 1
ATOM 1562 C C . GLY A 1 197 ? -34.427 -14.182 38.095 1.00 86.94 197 GLY A C 1
ATOM 1563 O O . GLY A 1 197 ? -35.171 -14.331 39.064 1.00 86.94 197 GLY A O 1
ATOM 1564 N N . THR A 1 198 ? -33.634 -13.112 37.973 1.00 87.69 198 THR A N 1
ATOM 1565 C CA . THR A 1 198 ? -33.529 -12.032 38.982 1.00 87.69 198 THR A CA 1
ATOM 1566 C C . THR A 1 198 ? -34.873 -11.430 39.365 1.00 87.69 198 THR A C 1
ATOM 1568 O O . THR A 1 198 ? -35.134 -11.220 40.545 1.00 87.69 198 THR A O 1
ATOM 1571 N N . LEU A 1 199 ? -35.739 -11.177 38.381 1.00 90.25 199 LEU A N 1
ATOM 1572 C CA . LEU A 1 199 ? -37.084 -10.653 38.620 1.00 90.25 199 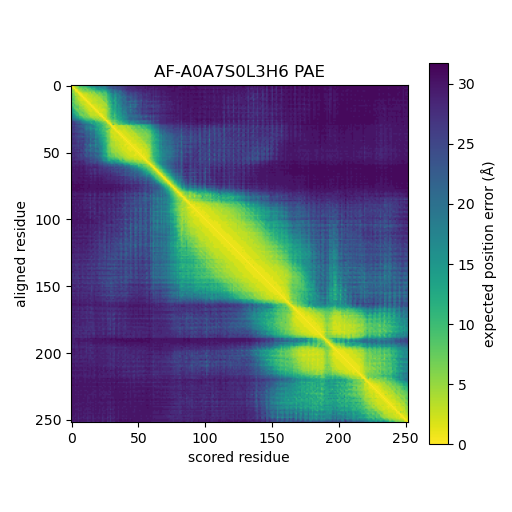LEU A CA 1
ATOM 1573 C C . LEU A 1 199 ? -37.912 -11.612 39.476 1.00 90.25 199 LEU A C 1
ATOM 1575 O O . LEU A 1 199 ? -38.530 -11.181 40.439 1.00 90.25 199 LEU A O 1
ATOM 1579 N N . GLN A 1 200 ? -37.860 -12.913 39.185 1.00 88.81 200 GLN A N 1
ATOM 1580 C CA . GLN A 1 200 ? -38.595 -13.915 39.952 1.00 88.81 200 GLN A CA 1
ATOM 1581 C C . GLN A 1 200 ? -38.046 -14.053 41.380 1.00 88.81 200 GLN A C 1
ATOM 1583 O O . GLN A 1 200 ? -38.823 -14.184 42.324 1.00 88.81 200 GLN A O 1
ATOM 1588 N N . MET A 1 201 ? -36.719 -13.979 41.557 1.00 89.25 201 MET A N 1
ATOM 1589 C CA . MET A 1 201 ? -36.102 -13.943 42.888 1.00 89.25 201 MET A CA 1
ATOM 1590 C C . MET A 1 201 ? -36.578 -12.722 43.681 1.00 89.25 201 MET A C 1
ATOM 1592 O O . MET A 1 201 ? -36.956 -12.868 44.840 1.00 89.25 201 MET A O 1
ATOM 1596 N N . LEU A 1 202 ? -36.602 -11.538 43.059 1.00 91.25 202 LEU A N 1
ATOM 1597 C CA . LEU A 1 202 ? -37.080 -10.303 43.686 1.00 91.25 202 LEU A CA 1
ATOM 1598 C C . LEU A 1 202 ? -38.556 -10.391 44.075 1.00 91.25 202 LEU A C 1
ATOM 1600 O O . LEU A 1 202 ? -38.882 -10.063 45.210 1.00 91.25 202 LEU A O 1
ATOM 1604 N N . THR A 1 203 ? -39.422 -10.894 43.193 1.00 91.56 203 THR A N 1
ATOM 1605 C CA . THR A 1 203 ? -40.847 -11.090 43.498 1.00 91.56 203 THR A CA 1
ATOM 1606 C C . THR A 1 203 ? -41.041 -12.022 44.693 1.00 91.56 203 THR A C 1
ATOM 1608 O O . THR A 1 203 ? -41.808 -11.714 45.598 1.00 91.56 203 THR A O 1
ATOM 1611 N N . ASN A 1 204 ? -40.297 -13.128 44.759 1.00 88.69 204 ASN A N 1
ATOM 1612 C CA . ASN A 1 204 ? -40.378 -14.056 45.888 1.00 88.69 204 ASN A CA 1
ATOM 1613 C C . ASN A 1 204 ? -39.863 -13.435 47.201 1.00 88.69 204 ASN A C 1
ATOM 1615 O O . ASN A 1 204 ? -40.430 -13.681 48.267 1.00 88.69 204 ASN A O 1
ATOM 1619 N N . ILE A 1 205 ? -38.791 -12.634 47.140 1.00 90.25 205 ILE A N 1
ATOM 1620 C CA . ILE A 1 205 ? -38.280 -11.882 48.297 1.00 90.25 205 ILE A CA 1
ATOM 1621 C C . ILE A 1 205 ? -39.328 -10.872 48.775 1.00 90.25 205 ILE A C 1
ATOM 1623 O O . ILE A 1 205 ? -39.557 -10.762 49.977 1.00 90.25 205 ILE A O 1
ATOM 1627 N N . GLU A 1 206 ? -39.969 -10.158 47.852 1.00 92.50 206 GLU A N 1
ATOM 1628 C CA . GLU A 1 206 ? -41.002 -9.165 48.144 1.00 92.50 206 GLU A CA 1
ATOM 1629 C C . GLU A 1 206 ? -42.219 -9.803 48.822 1.00 92.50 206 GLU A C 1
ATOM 1631 O O . GLU A 1 206 ? -42.602 -9.364 49.905 1.00 92.50 206 GLU A O 1
ATOM 1636 N N . SER A 1 207 ? -42.748 -10.906 48.279 1.00 91.62 207 SER A N 1
ATOM 1637 C CA . SER A 1 207 ? -43.847 -11.645 48.913 1.00 91.62 207 SER A CA 1
ATOM 1638 C C . SER A 1 207 ? -43.478 -12.127 50.317 1.00 91.62 207 SER A C 1
ATOM 1640 O O . SER A 1 207 ? -44.267 -11.999 51.251 1.00 91.62 207 SER A O 1
ATOM 1642 N N . ARG A 1 208 ? -42.249 -12.626 50.509 1.00 89.25 208 ARG A N 1
ATOM 1643 C CA . ARG A 1 208 ? -41.795 -13.070 51.832 1.00 89.25 208 ARG A CA 1
ATOM 1644 C C . ARG A 1 208 ? -41.640 -11.918 52.822 1.00 89.25 208 ARG A C 1
ATOM 1646 O O . ARG A 1 208 ? -41.913 -12.096 54.008 1.00 89.25 208 ARG A O 1
ATOM 1653 N N . LEU A 1 209 ? -41.190 -10.753 52.364 1.00 90.12 209 LEU A N 1
ATOM 1654 C CA . LEU A 1 209 ? -41.137 -9.551 53.192 1.00 90.12 209 LEU A CA 1
ATOM 1655 C C . LEU A 1 209 ? -42.540 -9.103 53.607 1.00 90.12 209 LEU A C 1
ATOM 1657 O O . LEU A 1 209 ? -42.741 -8.794 54.779 1.00 90.12 209 LEU A O 1
ATOM 1661 N N . GLU A 1 210 ? -43.504 -9.115 52.689 1.00 91.69 210 GLU A N 1
ATOM 1662 C CA . GLU A 1 210 ? -44.896 -8.755 52.971 1.00 91.69 210 GLU A CA 1
ATOM 1663 C C . GLU A 1 210 ? -45.538 -9.708 53.992 1.00 91.69 210 GLU A C 1
ATOM 1665 O O . GLU A 1 210 ? -46.141 -9.259 54.969 1.00 91.69 210 GLU A O 1
ATOM 1670 N N . GLU A 1 211 ? -45.315 -11.019 53.853 1.00 91.12 211 GLU A N 1
ATOM 1671 C CA . GLU A 1 211 ? -45.730 -12.011 54.850 1.00 91.12 211 GLU A CA 1
ATOM 1672 C C . GLU A 1 211 ? -45.144 -11.706 56.235 1.00 91.12 211 GLU A C 1
ATOM 1674 O O . GLU A 1 211 ? -45.878 -11.663 57.224 1.00 91.12 211 GLU A O 1
ATOM 1679 N N . LEU A 1 212 ? -43.830 -11.472 56.325 1.00 89.19 212 LEU A N 1
ATOM 1680 C CA . LEU A 1 212 ? -43.165 -11.186 57.599 1.00 89.19 212 LEU A CA 1
ATOM 1681 C C . LEU A 1 212 ? -43.679 -9.894 58.242 1.00 89.19 212 LEU A C 1
ATOM 1683 O O . LEU A 1 212 ? -43.873 -9.865 59.457 1.00 89.19 212 LEU A O 1
ATOM 1687 N N . LEU A 1 213 ? -43.929 -8.850 57.449 1.00 86.44 213 LEU A N 1
ATOM 1688 C CA . LEU A 1 213 ? -44.511 -7.599 57.935 1.00 86.44 213 LEU A CA 1
ATOM 1689 C C . LEU A 1 213 ? -45.936 -7.810 58.458 1.00 86.44 213 LEU A C 1
ATOM 1691 O O . LEU A 1 213 ? -46.246 -7.355 59.555 1.00 86.44 213 LEU A O 1
ATOM 1695 N N . SER A 1 214 ? -46.763 -8.589 57.754 1.00 90.00 214 SER A N 1
ATOM 1696 C CA . SER A 1 214 ? -48.114 -8.919 58.226 1.00 90.00 214 SER A CA 1
ATOM 1697 C C . SER A 1 214 ? -48.107 -9.673 59.564 1.00 90.00 214 SER A C 1
ATOM 1699 O O . SER A 1 214 ? -48.952 -9.432 60.424 1.00 90.00 214 SER A O 1
ATOM 1701 N N . ILE A 1 215 ? -47.121 -10.555 59.775 1.00 87.50 215 ILE A N 1
ATOM 1702 C CA . ILE A 1 215 ? -46.947 -11.293 61.033 1.00 87.50 215 ILE A CA 1
ATOM 1703 C C . ILE A 1 215 ? -46.523 -10.343 62.159 1.00 87.50 215 ILE A C 1
ATOM 1705 O O . ILE A 1 215 ? -47.012 -10.473 63.282 1.00 87.50 215 ILE A O 1
ATOM 1709 N N . ILE A 1 216 ? -45.631 -9.391 61.869 1.00 83.12 216 ILE A N 1
ATOM 1710 C CA . ILE A 1 216 ? -45.190 -8.374 62.834 1.00 83.12 216 ILE A CA 1
ATOM 1711 C C . ILE A 1 216 ? -46.370 -7.505 63.286 1.00 83.12 216 ILE A C 1
ATOM 1713 O O . ILE A 1 216 ? -46.503 -7.252 64.482 1.00 83.12 216 ILE A O 1
ATOM 1717 N N . ASP A 1 217 ? -47.258 -7.112 62.372 1.00 83.19 217 ASP A N 1
ATOM 1718 C CA . ASP A 1 217 ? -48.404 -6.248 62.686 1.00 83.19 217 ASP A CA 1
ATOM 1719 C C . ASP A 1 217 ? -49.436 -6.902 63.624 1.00 83.19 217 ASP A C 1
ATOM 1721 O O . ASP A 1 217 ? -50.157 -6.206 64.344 1.00 83.19 217 ASP A O 1
ATOM 1725 N N . ILE A 1 218 ? -49.506 -8.237 63.646 1.00 85.06 218 ILE A N 1
ATOM 1726 C CA . ILE A 1 218 ? -50.463 -9.008 64.461 1.00 85.06 218 ILE A CA 1
ATOM 1727 C C . ILE A 1 218 ? -49.859 -9.405 65.828 1.00 85.06 218 ILE A C 1
ATOM 1729 O O . ILE A 1 218 ? -50.582 -9.828 66.734 1.00 85.06 218 ILE A O 1
ATOM 1733 N N . MET A 1 219 ? -48.544 -9.261 66.017 1.00 80.75 219 MET A N 1
ATOM 1734 C CA . MET A 1 219 ? -47.847 -9.744 67.212 1.00 80.75 219 MET A CA 1
ATOM 1735 C C . MET A 1 219 ? -48.122 -8.870 68.460 1.00 80.75 219 MET A C 1
ATOM 1737 O O . MET A 1 219 ? -48.169 -7.639 68.363 1.00 80.75 219 MET A O 1
ATOM 1741 N N . PRO A 1 220 ? -48.273 -9.461 69.664 1.00 80.62 220 PRO A N 1
ATOM 1742 C CA . PRO A 1 220 ? -48.451 -8.703 70.903 1.00 80.62 220 PRO A CA 1
ATOM 1743 C C . PRO A 1 220 ? -47.251 -7.793 71.205 1.00 80.62 220 PRO A C 1
ATOM 1745 O O . PRO A 1 220 ? -46.110 -8.251 71.259 1.00 80.62 220 PRO A O 1
ATOM 1748 N N . ARG A 1 221 ? -47.511 -6.504 71.468 1.00 75.06 221 ARG A N 1
ATOM 1749 C CA . ARG A 1 221 ? -46.469 -5.474 71.668 1.00 75.06 221 ARG A CA 1
ATOM 1750 C C . ARG A 1 221 ? -45.464 -5.804 72.775 1.00 75.06 221 ARG A C 1
ATOM 1752 O O . ARG A 1 221 ? -44.287 -5.491 72.627 1.00 75.06 221 ARG A O 1
ATOM 1759 N N . ASP A 1 222 ? -45.910 -6.465 73.838 1.00 76.50 222 ASP A N 1
ATOM 1760 C CA . ASP A 1 222 ? -45.063 -6.793 74.989 1.00 76.50 222 ASP A CA 1
ATOM 1761 C C . ASP A 1 222 ? -43.982 -7.833 74.637 1.00 76.50 222 ASP A C 1
ATOM 1763 O O . ASP A 1 222 ? -42.842 -7.730 75.090 1.00 76.50 222 ASP A O 1
ATOM 1767 N N . GLU A 1 223 ? -44.302 -8.814 73.786 1.00 75.75 223 GLU A N 1
ATOM 1768 C CA . GLU A 1 223 ? -43.340 -9.829 73.331 1.00 75.75 223 GLU A CA 1
ATOM 1769 C C . GLU A 1 223 ? -42.384 -9.265 72.271 1.00 75.75 223 GLU A C 1
ATOM 1771 O O . GLU A 1 223 ? -41.187 -9.572 72.287 1.00 75.75 223 GLU A O 1
ATOM 1776 N N . VAL A 1 224 ? -42.885 -8.375 71.405 1.00 77.75 224 VAL A N 1
ATOM 1777 C CA . VAL A 1 224 ? -42.077 -7.662 70.404 1.00 77.75 224 VAL A CA 1
ATOM 1778 C C . VAL A 1 224 ? -41.013 -6.802 71.082 1.00 77.75 224 VAL A C 1
ATOM 1780 O O . VAL A 1 224 ? -39.842 -6.891 70.722 1.00 77.75 224 VAL A O 1
ATOM 1783 N N . GLU A 1 225 ? -41.368 -6.031 72.113 1.00 78.69 225 GLU A N 1
ATOM 1784 C CA . GLU A 1 225 ? -40.416 -5.147 72.798 1.00 78.69 225 GLU A CA 1
ATOM 1785 C C . GLU A 1 225 ? -39.288 -5.937 73.496 1.00 78.69 225 GLU A C 1
ATOM 1787 O O . GLU A 1 225 ? -38.121 -5.524 73.513 1.00 78.69 225 GLU A O 1
ATOM 1792 N N . VAL A 1 226 ? -39.600 -7.117 74.043 1.00 81.56 226 VAL A N 1
ATOM 1793 C CA . VAL A 1 226 ? -38.599 -8.018 74.638 1.00 81.56 226 VAL A CA 1
ATOM 1794 C C . VAL A 1 226 ? -37.687 -8.618 73.562 1.00 81.56 226 VAL A C 1
ATOM 1796 O O . VAL A 1 226 ? -36.463 -8.646 73.743 1.00 81.56 226 VAL A O 1
ATOM 1799 N N . ALA A 1 227 ? -38.250 -9.051 72.431 1.00 79.81 227 ALA A N 1
ATOM 1800 C CA . ALA A 1 227 ? -37.492 -9.585 71.302 1.00 79.81 227 ALA A CA 1
ATOM 1801 C C . ALA A 1 227 ? -36.585 -8.523 70.651 1.00 79.81 227 ALA A C 1
ATOM 1803 O O . ALA A 1 227 ? -35.419 -8.805 70.359 1.00 79.81 227 ALA A O 1
ATOM 1804 N N . GLU A 1 228 ? -37.064 -7.286 70.497 1.00 81.44 228 GLU A N 1
ATOM 1805 C CA . GLU A 1 228 ? -36.283 -6.148 70.001 1.00 81.44 228 GLU A CA 1
ATOM 1806 C C . GLU A 1 228 ? -35.097 -5.833 70.916 1.00 81.44 228 GLU A C 1
ATOM 1808 O O . GLU A 1 228 ? -33.964 -5.700 70.444 1.00 81.44 228 GLU A O 1
ATOM 1813 N N . ARG A 1 229 ? -35.315 -5.783 72.239 1.00 81.88 229 ARG A N 1
ATOM 1814 C CA . ARG A 1 229 ? -34.233 -5.571 73.217 1.00 81.88 229 ARG A CA 1
ATOM 1815 C C . ARG A 1 229 ? -33.177 -6.677 73.152 1.00 81.88 229 ARG A C 1
ATOM 1817 O O . ARG A 1 229 ? -31.985 -6.384 73.281 1.00 81.88 229 ARG A O 1
ATOM 1824 N N . LEU A 1 230 ? -33.583 -7.928 72.932 1.00 84.12 230 LEU A N 1
ATOM 1825 C CA . LEU A 1 230 ? -32.677 -9.069 72.748 1.00 84.12 230 LEU A CA 1
ATOM 1826 C C . LEU A 1 230 ? -31.867 -8.959 71.449 1.00 84.12 230 LEU A C 1
ATOM 1828 O O . LEU A 1 230 ? -30.637 -9.033 71.495 1.00 84.12 230 LEU A O 1
ATOM 1832 N N . LYS A 1 231 ? -32.528 -8.709 70.314 1.00 86.00 231 LYS A N 1
ATOM 1833 C CA . LYS A 1 231 ? -31.882 -8.526 69.002 1.00 86.00 231 LYS A CA 1
ATOM 1834 C C . LYS A 1 231 ? -30.924 -7.338 68.987 1.00 86.00 231 LYS A C 1
ATOM 1836 O O . LYS A 1 231 ? -29.812 -7.454 68.471 1.00 86.00 231 LYS A O 1
ATOM 1841 N N . GLU A 1 232 ? -31.303 -6.209 69.582 1.00 84.31 232 GLU A N 1
ATOM 1842 C CA . GLU A 1 232 ? -30.432 -5.034 69.670 1.00 84.31 232 GLU A CA 1
ATOM 1843 C C . GLU A 1 232 ? -29.225 -5.298 70.582 1.00 84.31 232 GLU A C 1
ATOM 1845 O O . GLU A 1 232 ? -28.107 -4.874 70.274 1.00 84.31 232 GLU A O 1
ATOM 1850 N N . LYS A 1 233 ? -29.399 -6.056 71.673 1.00 85.81 233 LYS A N 1
ATOM 1851 C CA . LYS A 1 233 ? -28.281 -6.485 72.528 1.00 85.81 233 LYS A CA 1
ATOM 1852 C C . LYS A 1 233 ? -27.306 -7.389 71.767 1.00 85.81 233 LYS A C 1
ATOM 1854 O O . LYS A 1 233 ? -26.098 -7.162 71.847 1.00 85.81 233 LYS A O 1
ATOM 1859 N N . GLU A 1 234 ? -27.816 -8.351 70.999 1.00 86.88 234 GLU A N 1
ATOM 1860 C CA . GLU A 1 234 ? -27.020 -9.253 70.159 1.00 86.88 234 GLU A CA 1
ATOM 1861 C C . GLU A 1 234 ? -26.261 -8.486 69.064 1.00 86.88 234 GLU A C 1
ATOM 1863 O O . GLU A 1 234 ? -25.057 -8.671 68.886 1.00 86.88 234 GLU A O 1
ATOM 1868 N N . ARG A 1 235 ? -26.925 -7.541 68.385 1.00 85.69 235 ARG A N 1
ATOM 1869 C CA . ARG A 1 235 ? -26.296 -6.677 67.376 1.00 85.69 235 ARG A CA 1
ATOM 1870 C C . ARG A 1 235 ? -25.153 -5.857 67.975 1.00 85.69 235 ARG A C 1
ATOM 1872 O O . ARG A 1 235 ? -24.056 -5.823 67.419 1.00 85.69 235 ARG A O 1
ATOM 1879 N N . ARG A 1 236 ? -25.376 -5.232 69.139 1.00 84.62 236 ARG A N 1
ATOM 1880 C CA . ARG A 1 236 ? -24.338 -4.482 69.875 1.00 84.62 236 ARG A CA 1
ATOM 1881 C C . ARG A 1 236 ? -23.179 -5.363 70.319 1.00 84.62 236 ARG A C 1
ATOM 1883 O O . ARG A 1 236 ? -22.067 -4.865 70.481 1.00 84.62 236 ARG A O 1
ATOM 1890 N N . GLN A 1 237 ? -23.436 -6.635 70.595 1.00 83.44 237 GLN A N 1
ATOM 1891 C CA . GLN A 1 237 ? -22.402 -7.586 70.968 1.00 83.44 237 GLN A CA 1
ATOM 1892 C C . GLN A 1 237 ? -21.569 -7.998 69.748 1.00 83.44 237 GLN A C 1
ATOM 1894 O O . GLN A 1 237 ? -20.355 -7.819 69.786 1.00 83.44 237 GLN A O 1
ATOM 1899 N N . ARG A 1 238 ? -22.203 -8.354 68.623 1.00 85.25 238 ARG A N 1
ATOM 1900 C CA . ARG A 1 238 ? -21.510 -8.633 67.352 1.00 85.25 238 ARG A CA 1
ATOM 1901 C C . ARG A 1 238 ? -20.629 -7.478 66.879 1.00 85.25 238 ARG A C 1
ATOM 1903 O O . ARG A 1 238 ? -19.496 -7.694 66.469 1.00 85.25 238 ARG A O 1
ATOM 1910 N N . VAL A 1 239 ? -21.109 -6.236 66.975 1.00 84.50 239 VAL A N 1
ATOM 1911 C CA . VAL A 1 239 ? -20.305 -5.051 66.612 1.00 84.50 239 VAL A CA 1
ATOM 1912 C C . VAL A 1 239 ? -19.081 -4.897 67.520 1.00 84.50 239 VAL A C 1
ATOM 1914 O O . VAL A 1 239 ? -18.021 -4.480 67.057 1.00 84.50 239 VAL A O 1
ATOM 1917 N N . ARG A 1 240 ? -19.209 -5.217 68.812 1.00 87.06 240 ARG A N 1
ATOM 1918 C CA . ARG A 1 240 ? -18.081 -5.170 69.753 1.00 87.06 240 ARG A CA 1
ATOM 1919 C C . ARG A 1 240 ? -17.065 -6.270 69.465 1.00 87.06 240 ARG A C 1
ATOM 1921 O O . ARG A 1 240 ? -15.879 -5.968 69.435 1.00 87.06 240 ARG A O 1
ATOM 1928 N N . GLU A 1 241 ? -17.522 -7.486 69.199 1.00 85.50 241 GLU A N 1
ATOM 1929 C CA . GLU A 1 241 ? -16.670 -8.631 68.859 1.00 85.50 241 GLU A CA 1
ATOM 1930 C C . GLU A 1 241 ? -15.922 -8.412 67.538 1.00 85.50 241 GLU A C 1
ATOM 1932 O O . GLU A 1 241 ? -14.720 -8.650 67.475 1.00 85.50 241 GLU A O 1
ATOM 1937 N N . LEU A 1 242 ? -16.584 -7.863 66.512 1.00 83.00 242 LEU A N 1
ATOM 1938 C CA . LEU A 1 242 ? -15.932 -7.495 65.249 1.00 83.00 242 LEU A CA 1
ATOM 1939 C C . LEU A 1 242 ? -14.850 -6.430 65.457 1.00 83.00 242 LEU A C 1
ATOM 1941 O O . LEU A 1 242 ? -13.725 -6.616 65.006 1.00 83.00 242 LEU A O 1
ATOM 1945 N N . LYS A 1 243 ? -15.143 -5.360 66.212 1.00 83.94 243 LYS A N 1
ATOM 1946 C CA . LYS A 1 243 ? -14.149 -4.318 66.529 1.00 83.94 243 LYS A CA 1
ATOM 1947 C C . LYS A 1 243 ? -12.972 -4.849 67.346 1.00 83.94 243 LYS A C 1
ATOM 1949 O O . LYS A 1 243 ? -11.842 -4.421 67.138 1.00 83.94 243 LYS A O 1
ATOM 1954 N N . GLN A 1 244 ? -13.230 -5.758 68.284 1.00 81.31 244 GLN A N 1
ATOM 1955 C CA . GLN A 1 244 ? -12.183 -6.411 69.072 1.00 81.31 244 GLN A CA 1
ATOM 1956 C C . GLN A 1 244 ? -11.332 -7.351 68.208 1.00 81.31 244 GLN A C 1
ATOM 1958 O O . GLN A 1 244 ? -10.115 -7.361 68.356 1.00 81.31 244 GLN A O 1
ATOM 1963 N N . GLY A 1 245 ? -11.944 -8.083 67.273 1.00 82.44 245 GLY A N 1
ATOM 1964 C CA . GLY A 1 245 ? -11.238 -8.938 66.317 1.00 82.44 245 GLY A CA 1
ATOM 1965 C C . GLY A 1 245 ? -10.392 -8.154 65.311 1.00 82.44 245 GLY A C 1
ATOM 1966 O O . GLY A 1 245 ? -9.260 -8.538 65.036 1.00 82.44 245 GLY A O 1
ATOM 1967 N N . GLU A 1 246 ? -10.899 -7.032 64.799 1.00 79.94 246 GLU A N 1
ATOM 1968 C CA . GLU A 1 246 ? -10.140 -6.124 63.928 1.00 79.94 246 GLU A CA 1
ATOM 1969 C C . GLU A 1 246 ? -8.966 -5.473 64.671 1.00 79.94 246 GLU A C 1
ATOM 1971 O O . GLU A 1 246 ? -7.865 -5.407 64.131 1.00 79.94 246 GLU A O 1
ATOM 1976 N N . ALA A 1 247 ? -9.165 -5.054 65.927 1.00 78.69 247 ALA A N 1
ATOM 1977 C CA . ALA A 1 247 ? -8.094 -4.504 66.756 1.00 78.69 247 ALA A CA 1
ATOM 1978 C C . ALA A 1 247 ? -7.017 -5.548 67.098 1.00 78.69 247 ALA A C 1
ATOM 1980 O O . ALA A 1 247 ? -5.837 -5.213 67.095 1.00 78.69 247 ALA A O 1
ATOM 1981 N N . ALA A 1 248 ? -7.403 -6.804 67.348 1.00 80.00 248 ALA A N 1
ATOM 1982 C CA . ALA A 1 248 ? -6.465 -7.900 67.589 1.00 80.00 248 ALA A CA 1
ATOM 1983 C C . ALA A 1 248 ? -5.639 -8.235 66.335 1.00 80.00 248 ALA A C 1
ATOM 1985 O O . ALA A 1 248 ? -4.426 -8.369 66.431 1.00 80.00 248 ALA A O 1
ATOM 1986 N N . ARG A 1 249 ? -6.268 -8.274 65.150 1.00 72.50 249 ARG A N 1
ATOM 1987 C CA . ARG A 1 249 ? -5.572 -8.477 63.863 1.00 72.50 249 ARG A CA 1
ATOM 1988 C C . ARG A 1 249 ? -4.641 -7.331 63.468 1.00 72.50 249 ARG A C 1
ATOM 1990 O O . ARG A 1 249 ? -3.772 -7.533 62.637 1.00 72.50 249 ARG A O 1
ATOM 1997 N N . ALA A 1 250 ? -4.855 -6.129 63.998 1.00 75.19 250 ALA A N 1
ATOM 1998 C CA . ALA A 1 250 ? -3.996 -4.973 63.744 1.00 75.19 250 ALA A CA 1
ATOM 1999 C C . ALA A 1 250 ? -2.802 -4.873 64.717 1.00 75.19 250 ALA A C 1
ATOM 2001 O O . ALA A 1 250 ? -1.935 -4.024 64.519 1.00 75.19 250 ALA A O 1
ATOM 2002 N N . GLN A 1 251 ? -2.787 -5.678 65.787 1.00 65.88 251 GLN A N 1
ATOM 2003 C CA . GLN A 1 251 ? -1.702 -5.747 66.778 1.00 65.88 251 GLN A CA 1
ATOM 2004 C C . GLN A 1 251 ? -0.786 -6.970 66.597 1.00 65.88 251 GLN A C 1
ATOM 2006 O O . GLN A 1 251 ? 0.231 -7.057 67.287 1.00 65.88 251 GLN A O 1
ATOM 2011 N N . GLU A 1 252 ? -1.149 -7.885 65.696 1.00 52.03 252 GLU A N 1
ATOM 2012 C CA . GLU A 1 252 ? -0.339 -9.013 65.213 1.00 52.03 252 GLU A CA 1
ATOM 2013 C C . GLU A 1 252 ? 0.423 -8.610 63.941 1.00 52.03 252 GLU A C 1
ATOM 2015 O O . GLU A 1 252 ? 1.618 -8.967 63.837 1.00 52.03 252 GLU A O 1
#